Protein AF-A0A225V5W0-F1 (afdb_monomer)

pLDDT: mean 81.31, std 15.03, range [35.88, 94.88]

Foldseek 3Di:
DVVVCVVVVVPPVDLCQLVVCLLVLPLVSNVVCVVVPRDDPLVVSLVNCLVVVSVSSNLSSLVPHDADDLVVLVVCQLSDLPLVSNVSHDLLSLLVLLLVLQPDQDPSDVSSLVNNVCSQQPDPHDPVSLVVLLVSLVVDPDHPSSVVCVVPPCPPPSHVSSPDDDPPVPPDDDDPDPDDDDD

Organism: NCBI:txid4795

Sequence (183 aa):
LLQWFHRNELMVNEPDLLKLAVRYESVDAASWLWMHGYEINWLKFTEIAKENMAIPMLRWLLDHGPPPSLTFAFELAVSCDCVEVMRWLPEQHRAEIVIWALHQDEPLINDARKMIWWILTRTLFDESSRRNIRNETRQLKSSKILLWLKENLANSTACNWVFTATENDYGHGDQPTKKQRTE

Radius of gyration: 24.4 Å; Cα contacts (8 Å, |Δi|>4): 148; chains: 1; bounding box: 46×40×101 Å

Solvent-accessible surface area (backbone atoms only — not comparable to full-atom values): 11110 Å² total; per-residue (Å²): 107,71,71,56,37,57,76,67,70,48,78,78,85,46,81,58,54,52,54,46,20,53,76,70,53,33,50,68,55,36,52,51,43,46,77,71,71,50,88,74,64,55,68,66,50,42,51,53,16,56,76,68,64,31,59,74,38,36,48,52,47,48,75,73,40,74,82,75,52,63,70,55,51,50,49,46,65,72,72,37,91,52,57,70,61,62,72,67,49,57,69,67,52,54,41,50,49,47,50,54,49,47,72,37,80,62,81,69,52,83,54,47,58,55,37,46,52,46,49,50,61,69,50,90,69,54,72,66,51,47,49,49,48,24,52,51,60,68,69,53,88,80,30,64,48,51,52,50,42,56,76,73,34,54,86,34,91,69,40,28,70,52,73,55,81,67,86,75,80,80,72,81,76,79,81,79,82,79,82,86,85,88,134

Secondary structure (DSSP, 8-state):
-HHHHHHTT-----THHHHHHHHTT-HHHHHHHHHTT----HHHHHHHHHHTT-HHHHHHHHHHSSPPPHHHHHHHHHH---GGGGGGS-HHHHHHHHHHHHT-SS-SHHHHHHHHHHHHHH----HHHHHHHHHHHHH-S--HHHHHHHHHHTT-TTTGGGTPPPGGGS-------------

Structure (mmCIF, N/CA/C/O backbone):
data_AF-A0A225V5W0-F1
#
_entry.id   AF-A0A225V5W0-F1
#
loop_
_atom_site.group_PDB
_atom_site.id
_atom_site.type_symbol
_atom_site.label_atom_id
_atom_site.label_alt_id
_atom_site.label_comp_id
_atom_site.label_asym_id
_atom_site.label_entity_id
_atom_site.label_seq_id
_atom_site.pdbx_PDB_ins_code
_atom_site.Cartn_x
_atom_site.Cartn_y
_atom_site.Cartn_z
_atom_site.occupancy
_atom_site.B_iso_or_equiv
_atom_site.auth_seq_id
_atom_site.auth_comp_id
_atom_site.auth_asym_id
_atom_site.auth_atom_id
_atom_site.pdbx_PDB_model_num
ATOM 1 N N . LEU A 1 1 ? 11.920 -2.765 -29.762 1.00 79.94 1 LEU A N 1
ATOM 2 C CA . LEU A 1 1 ? 12.977 -1.801 -30.149 1.00 79.94 1 LEU A CA 1
ATOM 3 C C . LEU A 1 1 ? 14.138 -1.784 -29.149 1.00 79.94 1 LEU A C 1
ATOM 5 O O . LEU A 1 1 ? 15.252 -2.031 -29.580 1.00 79.94 1 LEU A O 1
ATOM 9 N N . LEU A 1 2 ? 13.899 -1.608 -27.839 1.00 80.94 2 LEU A N 1
ATOM 10 C CA . LEU A 1 2 ? 14.951 -1.682 -26.799 1.00 80.94 2 LEU A CA 1
ATOM 11 C C . LEU A 1 2 ? 15.823 -2.948 -26.896 1.00 80.94 2 LEU A C 1
ATOM 13 O O . LEU A 1 2 ? 17.041 -2.856 -26.985 1.00 80.94 2 LEU A O 1
ATOM 17 N N . GLN A 1 3 ? 15.189 -4.118 -27.019 1.00 83.81 3 GLN A N 1
ATOM 18 C CA . GLN A 1 3 ? 15.887 -5.393 -27.237 1.00 83.81 3 GLN A CA 1
ATOM 19 C C . GLN A 1 3 ? 16.785 -5.391 -28.482 1.00 83.81 3 GLN A C 1
ATOM 21 O O . GLN A 1 3 ? 17.833 -6.028 -28.490 1.00 83.81 3 GLN A O 1
ATOM 26 N N . TRP A 1 4 ? 16.367 -4.703 -29.548 1.00 85.25 4 TRP A N 1
ATOM 27 C CA . TRP A 1 4 ? 17.148 -4.613 -30.776 1.00 85.25 4 TRP A CA 1
ATOM 28 C C . TRP A 1 4 ? 18.367 -3.709 -30.574 1.00 85.25 4 TRP A C 1
ATOM 30 O O . TRP A 1 4 ? 19.462 -4.118 -30.935 1.00 85.25 4 TRP A O 1
ATOM 40 N N . PHE A 1 5 ? 18.213 -2.541 -29.934 1.00 82.81 5 PHE A N 1
ATOM 41 C CA . PHE A 1 5 ? 19.347 -1.662 -29.621 1.00 82.81 5 PHE A CA 1
ATOM 42 C C . PHE A 1 5 ? 20.401 -2.372 -28.769 1.00 82.81 5 PHE A C 1
ATOM 44 O O . PHE A 1 5 ? 21.577 -2.364 -29.119 1.00 82.81 5 PHE A O 1
ATOM 51 N N . HIS A 1 6 ? 19.963 -3.078 -27.727 1.00 79.31 6 HIS A N 1
ATOM 52 C CA . HIS A 1 6 ? 20.855 -3.834 -26.853 1.00 79.31 6 HIS A CA 1
ATOM 53 C C . HIS A 1 6 ? 21.616 -4.950 -27.579 1.00 79.31 6 HIS A C 1
ATOM 55 O O . HIS A 1 6 ? 22.824 -5.069 -27.414 1.00 79.31 6 HIS A O 1
ATOM 61 N N . ARG A 1 7 ? 20.944 -5.726 -28.445 1.00 83.62 7 ARG A N 1
ATOM 62 C CA . ARG A 1 7 ? 21.593 -6.776 -29.258 1.00 83.62 7 ARG A CA 1
ATOM 63 C C . ARG A 1 7 ? 22.636 -6.244 -30.240 1.00 83.62 7 ARG A C 1
ATOM 65 O O . ARG A 1 7 ? 23.488 -7.011 -30.663 1.00 83.62 7 ARG A O 1
ATOM 72 N N . ASN A 1 8 ? 22.537 -4.977 -30.633 1.00 86.25 8 ASN A N 1
ATOM 73 C CA . ASN A 1 8 ? 23.479 -4.338 -31.550 1.00 86.25 8 ASN A CA 1
ATOM 74 C C . ASN A 1 8 ? 24.543 -3.511 -30.808 1.00 86.25 8 ASN A C 1
ATOM 76 O O . ASN A 1 8 ? 25.203 -2.693 -31.438 1.00 86.25 8 ASN A O 1
ATOM 80 N N . GLU A 1 9 ? 24.671 -3.679 -29.484 1.00 77.12 9 GLU A N 1
ATOM 81 C CA . GLU A 1 9 ? 25.621 -2.943 -28.632 1.00 77.12 9 GLU A CA 1
ATOM 82 C C . GLU A 1 9 ? 25.501 -1.413 -28.766 1.00 77.12 9 GLU A C 1
ATOM 84 O O . GLU A 1 9 ? 26.416 -0.651 -28.449 1.00 77.12 9 GLU A O 1
ATOM 89 N N . LEU A 1 10 ? 24.329 -0.941 -29.205 1.00 73.62 10 LEU A N 1
ATOM 90 C CA . LEU A 1 10 ? 24.008 0.474 -29.246 1.00 73.62 10 LEU A CA 1
ATOM 91 C C . LEU A 1 10 ? 23.686 0.884 -27.815 1.00 73.62 10 LEU A C 1
ATOM 93 O O . LEU A 1 10 ? 22.568 0.698 -27.335 1.00 73.62 10 LEU A O 1
ATOM 97 N N . MET A 1 11 ? 24.713 1.381 -27.126 1.00 60.47 11 MET A N 1
ATOM 98 C CA . MET A 1 11 ? 24.629 1.887 -25.761 1.00 60.47 11 MET A CA 1
ATOM 99 C C . MET A 1 11 ? 23.579 2.992 -25.689 1.00 60.47 11 MET A C 1
ATOM 101 O O . MET A 1 11 ? 23.848 4.153 -26.000 1.00 60.47 11 MET A O 1
ATOM 105 N N . VAL A 1 12 ? 22.371 2.638 -25.254 1.00 63.56 12 VAL A N 1
ATOM 106 C CA . VAL A 1 12 ? 21.367 3.627 -24.875 1.00 63.56 12 VAL A CA 1
ATOM 107 C C . VAL A 1 12 ? 21.676 4.037 -23.438 1.00 63.56 12 VAL A C 1
ATOM 109 O O . VAL A 1 12 ? 21.037 3.582 -22.495 1.00 63.56 12 VAL A O 1
ATOM 112 N N . ASN A 1 13 ? 22.739 4.827 -23.273 1.00 60.84 13 ASN A N 1
ATOM 113 C CA . ASN A 1 13 ? 23.218 5.352 -21.988 1.00 60.84 13 ASN A CA 1
ATOM 114 C C . ASN A 1 13 ? 22.394 6.559 -21.543 1.00 60.84 13 ASN A C 1
ATOM 116 O O . ASN A 1 13 ? 22.921 7.614 -21.205 1.00 60.84 13 ASN A O 1
ATOM 120 N N . GLU A 1 14 ? 21.081 6.404 -21.586 1.00 65.88 14 GLU A N 1
ATOM 121 C CA . GLU A 1 14 ? 20.139 7.447 -21.233 1.00 65.88 14 GLU A CA 1
ATOM 122 C C . GLU A 1 14 ? 19.464 7.023 -19.926 1.00 65.88 14 GLU A C 1
ATOM 124 O O . GLU A 1 14 ? 18.540 6.204 -19.964 1.00 65.88 14 GLU A O 1
ATOM 129 N N . PRO A 1 15 ? 19.891 7.545 -18.756 1.00 62.06 15 PRO A N 1
ATOM 130 C CA . PRO A 1 15 ? 19.119 7.419 -17.516 1.00 62.06 15 PRO A CA 1
ATOM 131 C C . PRO A 1 15 ? 17.667 7.912 -17.685 1.00 62.06 15 PRO A C 1
ATOM 133 O O . PRO A 1 15 ? 16.776 7.515 -16.929 1.00 62.06 15 PRO A O 1
ATOM 136 N N . ASP A 1 16 ? 17.393 8.703 -18.728 1.00 73.81 16 ASP A N 1
ATOM 137 C CA . ASP A 1 16 ? 16.048 9.096 -19.122 1.00 73.81 16 ASP A CA 1
ATOM 138 C C . ASP A 1 16 ? 15.204 7.958 -19.720 1.00 73.81 16 ASP A C 1
ATOM 140 O O . ASP A 1 16 ? 13.981 8.052 -19.666 1.00 73.81 16 ASP A O 1
ATOM 144 N N . LEU A 1 17 ? 15.768 6.847 -20.214 1.00 82.31 17 LEU A N 1
ATOM 145 C CA . LEU A 1 17 ? 14.959 5.746 -20.765 1.00 82.31 17 LEU A CA 1
ATOM 146 C C . LEU A 1 17 ? 14.026 5.121 -19.733 1.00 82.31 17 LEU A C 1
ATOM 148 O O . LEU A 1 17 ? 12.850 4.892 -20.017 1.00 82.31 17 LEU A O 1
ATOM 152 N N . LEU A 1 18 ? 14.544 4.833 -18.540 1.00 80.56 18 LEU A N 1
ATOM 153 C CA . LEU A 1 18 ? 13.742 4.228 -17.483 1.00 80.56 18 LEU A CA 1
ATOM 154 C C . LEU A 1 18 ? 12.703 5.223 -16.961 1.00 80.56 18 LEU A C 1
ATOM 156 O O . LEU A 1 18 ? 11.548 4.869 -16.744 1.00 80.56 18 LEU A O 1
ATOM 160 N N . LYS A 1 19 ? 13.077 6.501 -16.865 1.00 83.56 19 LYS A N 1
ATOM 161 C CA . LYS A 1 19 ? 12.150 7.589 -16.548 1.00 83.56 19 LYS A CA 1
ATOM 162 C C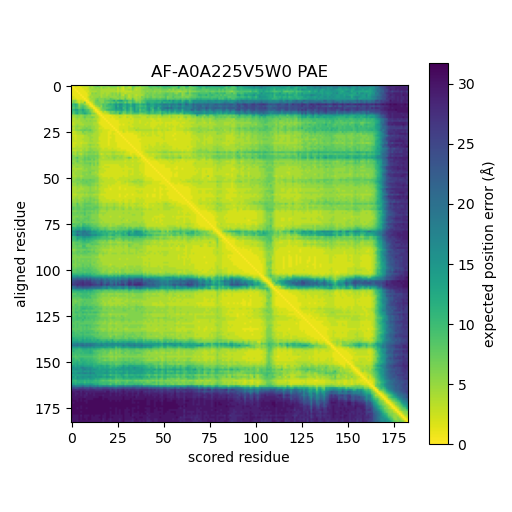 . LYS A 1 19 ? 11.037 7.724 -17.590 1.00 83.56 19 LYS A C 1
ATOM 164 O O . LYS A 1 19 ? 9.890 7.951 -17.214 1.00 83.56 19 LYS A O 1
ATOM 169 N N . LEU A 1 20 ? 11.349 7.576 -18.879 1.00 87.06 20 LEU A N 1
ATOM 170 C CA . LEU A 1 20 ? 10.362 7.555 -19.960 1.00 87.06 20 LEU A CA 1
ATOM 171 C C . LEU A 1 20 ? 9.466 6.320 -19.844 1.00 87.06 20 LEU A C 1
ATOM 173 O O . LEU A 1 20 ? 8.253 6.461 -19.931 1.00 87.06 20 LEU A O 1
ATOM 177 N N . ALA A 1 21 ? 10.028 5.138 -19.575 1.00 90.00 21 ALA A N 1
ATOM 178 C CA . ALA A 1 21 ? 9.246 3.921 -19.358 1.00 90.00 21 ALA A CA 1
ATOM 179 C C . ALA A 1 21 ? 8.248 4.082 -18.201 1.00 90.00 21 ALA A C 1
ATOM 181 O O . ALA A 1 21 ? 7.083 3.732 -18.355 1.00 90.00 21 ALA A O 1
ATOM 182 N N . VAL A 1 22 ? 8.67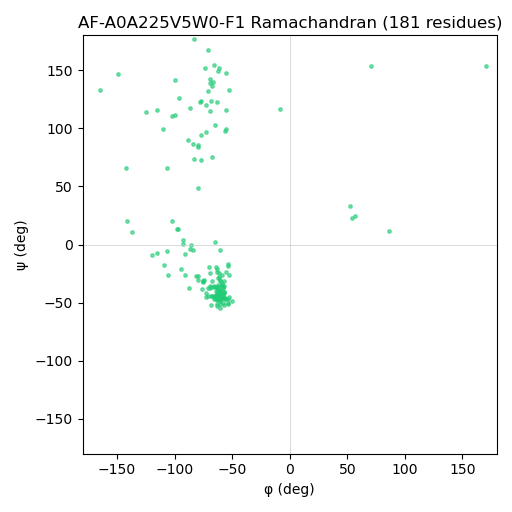1 4.682 -17.084 1.00 86.69 22 VAL A N 1
ATOM 183 C CA . VAL A 1 22 ? 7.804 4.994 -15.935 1.00 86.69 22 VAL A CA 1
ATOM 184 C C . VAL A 1 22 ? 6.752 6.040 -16.306 1.00 86.69 22 VAL A C 1
ATOM 186 O O . VAL A 1 22 ? 5.570 5.841 -16.041 1.00 86.69 22 VAL A O 1
ATOM 189 N N . ARG A 1 23 ? 7.153 7.134 -16.966 1.00 85.38 23 ARG A N 1
ATOM 190 C CA . ARG A 1 23 ? 6.246 8.219 -17.380 1.00 85.38 23 ARG A CA 1
ATOM 191 C C . ARG A 1 23 ? 5.176 7.754 -18.369 1.00 85.38 23 ARG A C 1
ATOM 193 O O . ARG A 1 23 ? 4.067 8.268 -18.320 1.00 85.38 23 ARG A O 1
ATOM 200 N N . TYR A 1 24 ? 5.514 6.818 -19.252 1.00 88.88 24 TYR A N 1
ATOM 201 C CA . TYR A 1 24 ? 4.598 6.213 -20.222 1.00 88.88 24 TYR A CA 1
ATOM 202 C C . TYR A 1 24 ? 4.024 4.869 -19.746 1.00 88.88 24 TYR A C 1
ATOM 204 O O . TYR A 1 24 ? 3.468 4.130 -20.553 1.00 88.88 24 TYR A O 1
ATOM 212 N N . GLU A 1 25 ? 4.178 4.542 -18.458 1.00 90.50 25 GLU A N 1
ATOM 213 C CA . GLU A 1 25 ? 3.578 3.375 -17.793 1.00 90.50 25 GLU A CA 1
ATOM 214 C C . GLU A 1 25 ? 3.921 2.014 -18.427 1.00 90.50 25 GLU A C 1
ATOM 216 O O . GLU A 1 25 ? 3.213 1.019 -18.267 1.00 90.50 25 GLU A O 1
ATOM 221 N N . SER A 1 26 ? 5.048 1.938 -19.134 1.00 93.44 26 SER A N 1
ATOM 222 C CA . SER A 1 26 ? 5.506 0.719 -19.790 1.00 93.44 26 SER A CA 1
ATOM 223 C C . SER A 1 26 ? 6.269 -0.165 -18.803 1.00 93.44 26 SER A C 1
ATOM 225 O O . SER A 1 26 ? 7.498 -0.111 -18.711 1.00 93.44 26 SER A O 1
ATOM 227 N N . VAL A 1 27 ? 5.526 -0.996 -18.064 1.00 92.62 27 VAL A N 1
ATOM 228 C CA . VAL A 1 27 ? 6.089 -1.982 -17.119 1.00 92.62 27 VAL A CA 1
ATOM 229 C C . VAL A 1 27 ? 7.061 -2.927 -17.824 1.00 92.62 27 VAL A C 1
ATOM 231 O O . VAL A 1 27 ? 8.138 -3.186 -17.299 1.00 92.62 27 VAL A O 1
ATOM 234 N N . ASP A 1 28 ? 6.743 -3.370 -19.043 1.00 93.19 28 ASP A N 1
ATOM 235 C CA . ASP A 1 28 ? 7.623 -4.250 -19.821 1.00 93.19 28 ASP A CA 1
ATOM 236 C C . ASP A 1 28 ? 8.971 -3.591 -20.126 1.00 93.19 28 ASP A C 1
ATOM 238 O O . ASP A 1 28 ? 10.018 -4.225 -19.998 1.00 93.19 28 ASP A O 1
ATOM 242 N N . ALA A 1 29 ? 8.970 -2.309 -20.508 1.00 91.38 29 ALA A N 1
ATOM 243 C CA . ALA A 1 29 ? 10.204 -1.579 -20.769 1.00 91.38 29 ALA A CA 1
ATOM 244 C C . ALA A 1 29 ? 11.000 -1.347 -19.479 1.00 91.38 29 ALA A C 1
ATOM 246 O O . ALA A 1 29 ? 12.210 -1.569 -19.474 1.00 91.38 29 ALA A O 1
ATOM 247 N N . ALA A 1 30 ? 10.334 -0.951 -18.389 1.00 91.38 30 ALA A N 1
ATOM 248 C CA . ALA A 1 30 ? 10.979 -0.734 -17.094 1.00 91.38 30 ALA A CA 1
ATOM 249 C C . ALA A 1 30 ? 11.596 -2.029 -16.538 1.00 91.38 30 ALA A C 1
ATOM 251 O O . ALA A 1 30 ? 12.767 -2.046 -16.157 1.00 91.38 30 ALA A O 1
ATOM 252 N N . SER A 1 31 ? 10.843 -3.130 -16.583 1.00 91.69 31 SER A N 1
ATOM 253 C CA . SER A 1 31 ? 11.298 -4.461 -16.178 1.00 91.69 31 SER A CA 1
ATOM 254 C C . SER A 1 31 ? 12.450 -4.957 -17.040 1.00 91.69 31 SER A C 1
ATOM 256 O O . SER A 1 31 ? 13.447 -5.449 -16.512 1.00 91.69 31 SER A O 1
ATOM 258 N N . TRP A 1 32 ? 12.361 -4.779 -18.358 1.00 91.06 32 TRP A N 1
ATOM 259 C CA . TRP A 1 32 ? 13.435 -5.176 -19.255 1.00 91.06 32 TRP A CA 1
ATOM 260 C C . TRP A 1 32 ? 14.722 -4.390 -18.969 1.00 91.06 32 TRP A C 1
ATOM 262 O O . TRP A 1 32 ? 15.778 -5.003 -18.840 1.00 91.06 32 TRP A O 1
ATOM 272 N N . LEU A 1 33 ? 14.645 -3.064 -18.800 1.00 88.44 33 LEU A N 1
ATOM 273 C CA . LEU A 1 33 ? 15.806 -2.230 -18.462 1.00 88.44 33 LEU A CA 1
ATOM 274 C C . LEU A 1 33 ? 16.432 -2.662 -17.128 1.00 88.44 33 LEU A C 1
ATOM 276 O O . LEU A 1 33 ? 17.639 -2.888 -17.064 1.00 88.44 33 LEU A O 1
ATOM 280 N N . TRP A 1 34 ? 15.615 -2.869 -16.094 1.00 87.38 34 TRP A N 1
ATOM 281 C CA . TRP A 1 34 ? 16.074 -3.367 -14.795 1.00 87.38 34 TRP A CA 1
ATOM 282 C C . TRP A 1 34 ? 16.874 -4.671 -14.907 1.00 87.38 34 TRP A C 1
ATOM 284 O O . TRP A 1 34 ? 17.993 -4.773 -14.406 1.00 87.38 34 TRP A O 1
ATOM 294 N N . MET A 1 35 ? 16.317 -5.659 -15.615 1.00 89.00 35 MET A N 1
ATOM 295 C CA . MET A 1 35 ? 16.931 -6.980 -15.781 1.00 89.00 35 MET A CA 1
ATOM 296 C C . MET A 1 35 ? 18.269 -6.937 -16.525 1.00 89.00 35 MET A C 1
ATOM 298 O O . MET A 1 35 ? 19.059 -7.870 -16.402 1.00 89.00 35 MET A O 1
ATOM 302 N N . HIS A 1 36 ? 18.530 -5.875 -17.288 1.00 86.56 36 HIS A N 1
ATOM 303 C CA . HIS A 1 36 ? 19.760 -5.705 -18.065 1.00 86.56 36 HIS A CA 1
ATOM 304 C C . HIS A 1 36 ? 20.751 -4.741 -17.394 1.00 86.56 36 HIS A C 1
ATOM 306 O O . HIS A 1 36 ? 21.655 -4.232 -18.051 1.00 86.56 36 HIS A O 1
ATOM 312 N N . GLY A 1 37 ? 20.609 -4.514 -16.083 1.00 85.25 37 GLY A N 1
ATOM 313 C CA . GLY A 1 37 ? 21.609 -3.822 -15.267 1.00 85.25 37 GLY A CA 1
ATOM 314 C C . GLY A 1 37 ? 21.495 -2.300 -15.255 1.00 85.25 37 GLY A C 1
ATOM 315 O O . GLY A 1 37 ? 22.409 -1.635 -14.771 1.00 85.25 37 GLY A O 1
ATOM 316 N N . TYR A 1 38 ? 20.394 -1.737 -15.758 1.00 84.88 38 TYR A N 1
ATOM 317 C CA . TYR A 1 38 ? 20.145 -0.304 -15.630 1.00 84.88 38 TYR A CA 1
ATOM 318 C C . TYR A 1 38 ? 19.806 0.050 -14.179 1.00 84.88 38 TYR A C 1
ATOM 320 O O . TYR A 1 38 ? 18.963 -0.592 -13.547 1.00 84.88 38 TYR A O 1
ATOM 328 N N . GLU A 1 39 ? 20.458 1.089 -13.655 1.00 83.06 39 GLU A N 1
ATOM 329 C CA . GLU A 1 39 ? 20.226 1.567 -12.295 1.00 83.06 39 GLU A CA 1
ATOM 330 C C . GLU A 1 39 ? 18.824 2.172 -12.152 1.00 83.06 39 GLU A C 1
ATOM 332 O O . GLU A 1 39 ? 18.359 2.944 -12.995 1.00 83.06 39 GLU A O 1
ATOM 337 N N . ILE A 1 40 ? 18.153 1.828 -11.052 1.00 84.25 40 ILE A N 1
ATOM 338 C CA . ILE A 1 40 ? 16.791 2.267 -10.760 1.00 84.25 40 ILE A CA 1
ATOM 339 C C . ILE A 1 40 ? 16.796 3.154 -9.527 1.00 84.25 40 ILE A C 1
ATOM 341 O O . ILE A 1 40 ? 17.045 2.692 -8.414 1.00 84.25 40 ILE A O 1
ATOM 345 N N . ASN A 1 41 ? 16.430 4.423 -9.706 1.00 87.94 41 ASN A N 1
ATOM 346 C CA . ASN A 1 41 ? 16.066 5.280 -8.586 1.00 87.94 41 ASN A CA 1
ATOM 347 C C . ASN A 1 41 ? 14.621 4.977 -8.165 1.00 87.94 41 ASN A C 1
ATOM 349 O O . ASN A 1 41 ? 13.673 5.638 -8.596 1.00 87.94 41 ASN A O 1
ATOM 353 N N . TRP A 1 42 ? 14.466 3.940 -7.339 1.00 88.81 42 TRP A N 1
ATOM 354 C CA . TRP A 1 42 ? 13.167 3.419 -6.909 1.00 88.81 42 TRP A CA 1
ATOM 355 C C . TRP A 1 42 ? 12.272 4.493 -6.305 1.00 88.81 42 TRP A C 1
ATOM 357 O O . TRP A 1 42 ? 11.120 4.616 -6.711 1.00 88.81 42 TRP A O 1
ATOM 367 N N . LEU A 1 43 ? 12.802 5.315 -5.394 1.00 86.75 43 LEU A N 1
ATOM 368 C CA . LEU A 1 43 ? 12.024 6.374 -4.756 1.00 86.75 43 LEU A CA 1
ATOM 369 C C . LEU A 1 43 ? 11.505 7.367 -5.799 1.00 86.75 43 LEU A C 1
ATOM 371 O O . LEU A 1 43 ? 10.301 7.604 -5.878 1.00 86.75 43 LEU A O 1
ATOM 375 N N . LYS A 1 44 ? 12.395 7.875 -6.663 1.00 88.88 44 LYS A N 1
ATOM 376 C CA . LYS A 1 44 ? 12.013 8.884 -7.653 1.00 88.88 44 LYS A CA 1
ATOM 377 C C . LYS A 1 44 ? 10.973 8.368 -8.642 1.00 88.88 44 LYS A C 1
ATOM 379 O O . LYS A 1 44 ? 10.068 9.102 -9.033 1.00 88.88 44 LYS A O 1
ATOM 384 N N . PHE A 1 45 ? 11.099 7.118 -9.072 1.00 90.00 45 PHE A N 1
ATOM 385 C CA . PHE A 1 45 ? 10.142 6.532 -10.004 1.00 90.00 45 PHE A CA 1
ATOM 386 C C . PHE A 1 45 ? 8.821 6.168 -9.338 1.00 90.00 45 PHE A C 1
ATOM 388 O O . PHE A 1 45 ? 7.781 6.305 -9.978 1.00 90.00 45 PHE A O 1
ATOM 395 N N . THR A 1 46 ? 8.833 5.794 -8.057 1.00 89.56 46 THR A N 1
ATOM 396 C CA . THR A 1 46 ? 7.593 5.538 -7.311 1.00 89.56 46 THR A CA 1
ATOM 397 C C . THR A 1 46 ? 6.822 6.838 -7.077 1.00 89.56 46 THR A C 1
ATOM 399 O O . THR A 1 46 ? 5.602 6.845 -7.205 1.00 89.56 46 THR A O 1
ATOM 402 N N . GLU A 1 47 ? 7.511 7.963 -6.849 1.00 88.75 47 GLU A N 1
ATOM 403 C CA . GLU A 1 47 ? 6.890 9.297 -6.835 1.00 88.75 47 GLU A CA 1
ATOM 404 C C . GLU A 1 47 ? 6.234 9.643 -8.177 1.00 88.75 47 GLU A C 1
ATOM 406 O O . GLU A 1 47 ? 5.067 10.022 -8.199 1.00 88.75 47 GLU A O 1
ATOM 411 N N . ILE A 1 48 ? 6.941 9.458 -9.298 1.00 89.31 48 ILE A N 1
ATOM 412 C CA . ILE A 1 48 ? 6.393 9.745 -10.637 1.00 89.31 48 ILE A CA 1
ATOM 413 C C . ILE A 1 48 ? 5.187 8.845 -10.938 1.00 89.31 48 ILE A C 1
ATOM 415 O O . ILE A 1 48 ? 4.173 9.311 -11.454 1.00 89.31 48 ILE A O 1
ATOM 419 N N . ALA A 1 49 ? 5.271 7.556 -10.605 1.00 90.12 49 ALA A N 1
ATOM 420 C CA . ALA A 1 49 ? 4.170 6.621 -10.808 1.00 90.12 49 ALA A CA 1
ATOM 421 C C . ALA A 1 49 ? 2.955 6.968 -9.926 1.00 90.12 49 ALA A C 1
ATOM 423 O O . ALA A 1 49 ? 1.821 6.849 -10.385 1.00 90.12 49 ALA A O 1
ATOM 424 N N . LYS A 1 50 ? 3.183 7.456 -8.696 1.00 88.06 50 LYS A N 1
ATOM 425 C CA . LYS A 1 50 ? 2.143 7.992 -7.802 1.00 88.06 50 LYS A CA 1
ATOM 426 C C . LYS A 1 50 ? 1.474 9.224 -8.405 1.00 88.06 50 LYS A C 1
ATOM 428 O O . LYS A 1 50 ? 0.251 9.254 -8.492 1.00 88.06 50 LYS A O 1
ATOM 433 N N . GLU A 1 51 ? 2.261 10.205 -8.845 1.00 88.12 51 GLU A N 1
ATOM 434 C CA . GLU A 1 51 ? 1.768 11.447 -9.463 1.00 88.12 51 GLU A CA 1
ATOM 435 C C . GLU A 1 51 ? 0.915 11.178 -10.710 1.00 88.12 51 GLU A C 1
ATOM 437 O O . GLU A 1 51 ? -0.103 11.836 -10.913 1.00 88.12 51 GLU A O 1
ATOM 442 N N . ASN A 1 52 ? 1.287 10.173 -11.506 1.00 87.31 52 ASN A N 1
ATOM 443 C CA . ASN A 1 52 ? 0.546 9.772 -12.701 1.00 87.31 52 ASN A CA 1
ATOM 444 C C . ASN A 1 52 ? -0.622 8.809 -12.418 1.00 87.31 52 ASN A C 1
AT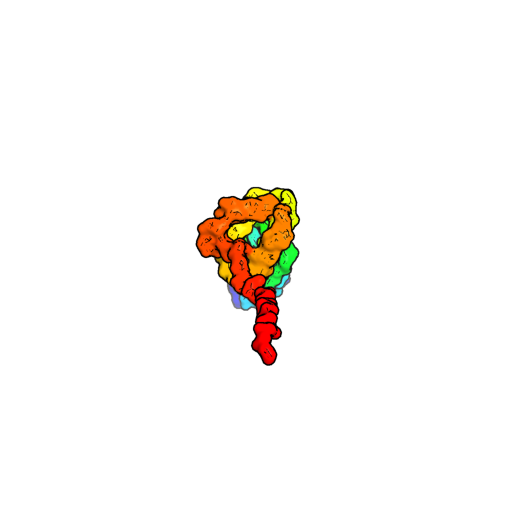OM 446 O O . ASN A 1 52 ? -1.345 8.457 -13.344 1.00 87.31 52 ASN A O 1
ATOM 450 N N . MET A 1 53 ? -0.802 8.346 -11.174 1.00 86.19 53 MET A N 1
ATOM 451 C CA . MET A 1 53 ? -1.718 7.249 -10.823 1.00 86.19 53 MET A CA 1
ATOM 452 C C . MET A 1 53 ? -1.492 5.974 -11.662 1.00 86.19 53 MET A C 1
ATOM 454 O O . MET A 1 53 ? -2.422 5.216 -11.938 1.00 86.19 53 MET A O 1
ATOM 458 N N . ALA A 1 54 ? -0.239 5.710 -12.035 1.00 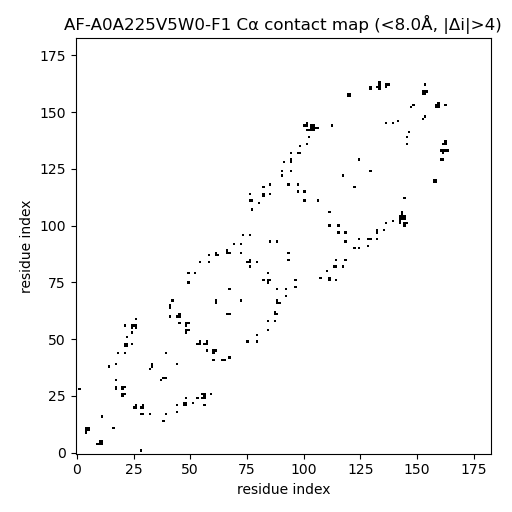89.06 54 ALA A N 1
ATOM 459 C CA . ALA A 1 54 ? 0.175 4.572 -12.848 1.00 89.06 54 ALA A CA 1
ATOM 460 C C . ALA A 1 54 ? 0.200 3.284 -12.007 1.00 89.06 54 ALA A C 1
ATOM 462 O O . ALA A 1 54 ? 1.261 2.772 -11.642 1.00 89.06 54 ALA A O 1
ATOM 463 N N . ILE A 1 55 ? -0.980 2.763 -11.658 1.00 88.44 55 ILE A N 1
ATOM 464 C CA . ILE A 1 55 ? -1.157 1.642 -10.720 1.00 88.44 55 ILE A CA 1
ATOM 465 C C . ILE A 1 55 ? -0.311 0.398 -11.078 1.00 88.44 55 ILE A C 1
ATOM 467 O O . ILE A 1 55 ? 0.348 -0.136 -10.180 1.00 88.44 55 ILE A O 1
ATOM 471 N N . PRO A 1 56 ? -0.237 -0.069 -12.345 1.00 91.12 56 PRO A N 1
ATOM 472 C CA . PRO A 1 56 ? 0.610 -1.212 -12.699 1.00 91.12 56 PRO A CA 1
ATOM 473 C C . PRO A 1 56 ? 2.105 -0.946 -12.479 1.00 91.12 56 PRO A C 1
ATOM 475 O O . PRO A 1 56 ? 2.835 -1.838 -12.047 1.00 91.12 56 PRO A O 1
ATOM 478 N N . MET A 1 57 ? 2.550 0.285 -12.743 1.00 91.75 57 MET A N 1
ATOM 479 C CA . MET A 1 57 ? 3.935 0.705 -12.538 1.00 91.75 57 MET A CA 1
ATOM 480 C C . MET A 1 57 ? 4.263 0.822 -11.049 1.00 91.75 57 MET A C 1
ATOM 482 O O . MET A 1 57 ? 5.288 0.307 -10.615 1.00 91.75 57 MET A O 1
ATOM 486 N N . LEU A 1 58 ? 3.372 1.424 -10.252 1.00 90.44 58 LEU A N 1
ATOM 487 C CA . LEU A 1 58 ? 3.492 1.470 -8.791 1.00 90.44 58 LEU A CA 1
ATOM 488 C C . LEU A 1 58 ? 3.620 0.071 -8.198 1.00 90.44 58 LEU A C 1
ATOM 490 O O . LEU A 1 58 ? 4.510 -0.168 -7.389 1.00 90.44 58 LEU A O 1
ATOM 494 N N . ARG A 1 59 ? 2.764 -0.862 -8.627 1.00 90.75 59 ARG A N 1
ATOM 495 C CA . ARG A 1 59 ? 2.846 -2.255 -8.193 1.00 90.75 59 ARG A CA 1
ATOM 496 C C . ARG A 1 59 ? 4.211 -2.855 -8.507 1.00 90.75 59 ARG A C 1
ATOM 498 O O . ARG A 1 59 ? 4.845 -3.405 -7.617 1.00 90.75 59 ARG A O 1
ATOM 505 N N . TRP A 1 60 ? 4.656 -2.744 -9.757 1.00 92.50 60 TRP A N 1
ATOM 506 C CA . TRP A 1 60 ? 5.942 -3.299 -10.171 1.00 92.50 60 TRP A CA 1
ATOM 507 C C . TRP A 1 60 ? 7.108 -2.698 -9.366 1.00 92.50 60 TRP A C 1
ATOM 509 O O . TRP A 1 60 ? 7.978 -3.431 -8.899 1.00 92.50 60 TRP A O 1
ATOM 519 N N . LEU A 1 61 ? 7.090 -1.383 -9.129 1.00 91.81 61 LEU A N 1
ATOM 520 C CA . LEU A 1 61 ? 8.103 -0.693 -8.329 1.00 91.81 61 LEU A CA 1
ATOM 521 C C . LEU A 1 61 ? 8.113 -1.145 -6.863 1.00 91.81 61 LEU A C 1
ATOM 523 O O . LEU A 1 61 ? 9.187 -1.317 -6.297 1.00 91.81 61 LEU A O 1
ATOM 527 N N . LEU A 1 62 ? 6.944 -1.361 -6.256 1.00 89.88 62 LEU A N 1
ATOM 528 C CA . LEU A 1 62 ? 6.830 -1.821 -4.867 1.00 89.88 62 LEU A CA 1
ATOM 529 C C . LEU A 1 62 ? 7.167 -3.312 -4.700 1.00 89.88 62 LEU A C 1
ATOM 531 O O . LEU A 1 62 ? 7.713 -3.687 -3.667 1.00 89.88 62 LEU A O 1
ATOM 535 N N . ASP A 1 63 ? 6.873 -4.148 -5.702 1.00 90.19 63 ASP A N 1
ATOM 536 C CA . ASP A 1 63 ? 7.143 -5.594 -5.670 1.00 90.19 63 ASP A CA 1
ATOM 537 C C . ASP A 1 63 ? 8.643 -5.913 -5.876 1.00 90.19 63 ASP A C 1
ATOM 539 O O . ASP A 1 63 ? 9.143 -6.907 -5.345 1.00 90.19 63 ASP A O 1
ATOM 543 N N . HIS A 1 64 ? 9.369 -5.094 -6.650 1.00 89.88 64 HIS A N 1
ATOM 544 C CA . HIS A 1 64 ? 10.781 -5.332 -6.999 1.00 89.88 64 HIS A CA 1
ATOM 545 C C . HIS A 1 64 ? 11.774 -4.378 -6.328 1.00 89.88 64 HIS A C 1
ATOM 547 O O . HIS A 1 64 ? 12.976 -4.658 -6.301 1.00 89.88 64 HIS A O 1
ATOM 553 N N . GLY A 1 65 ? 11.288 -3.250 -5.818 1.00 89.44 65 GLY A N 1
ATOM 554 C CA . GLY A 1 65 ? 12.099 -2.247 -5.156 1.00 89.44 65 GLY A CA 1
ATOM 555 C C . GLY A 1 65 ? 12.376 -2.554 -3.686 1.00 89.44 65 GLY A C 1
ATOM 556 O O . GLY A 1 65 ? 11.884 -3.534 -3.121 1.00 89.44 65 GLY A O 1
ATOM 557 N N . PRO A 1 66 ? 13.177 -1.702 -3.028 1.00 89.25 66 PRO A N 1
ATOM 558 C CA . PRO A 1 66 ? 13.282 -1.724 -1.580 1.00 89.25 66 PRO A CA 1
ATOM 559 C C . PRO A 1 66 ? 11.913 -1.419 -0.947 1.00 89.25 66 PRO A C 1
ATOM 561 O O . PRO A 1 66 ? 11.121 -0.675 -1.535 1.00 89.25 66 PRO A O 1
ATOM 564 N N . PRO A 1 67 ? 11.641 -1.929 0.270 1.00 86.94 67 PRO A N 1
ATOM 565 C CA . PRO A 1 67 ? 10.414 -1.606 0.983 1.00 86.94 67 PRO A CA 1
ATOM 566 C C . PRO A 1 67 ? 10.216 -0.084 1.079 1.00 86.94 67 PRO A C 1
ATOM 568 O O . PRO A 1 67 ? 11.165 0.628 1.428 1.00 86.94 67 PRO A O 1
ATOM 571 N N . PRO A 1 68 ? 9.009 0.433 0.784 1.00 88.44 68 PRO A N 1
ATOM 572 C CA . PRO A 1 68 ? 8.740 1.864 0.877 1.00 88.44 68 PRO A CA 1
ATOM 573 C C . PRO A 1 68 ? 8.904 2.334 2.321 1.00 88.44 68 PRO A C 1
ATOM 575 O O . PRO A 1 68 ? 8.621 1.581 3.247 1.00 88.44 68 PRO A O 1
ATOM 578 N N . SER A 1 69 ? 9.305 3.586 2.537 1.00 90.81 69 SER A N 1
ATOM 579 C CA . SER A 1 69 ? 9.294 4.160 3.886 1.00 90.81 69 SER A CA 1
ATOM 580 C C . SER A 1 69 ? 7.860 4.288 4.416 1.00 90.81 69 SER A C 1
ATOM 582 O O . SER A 1 69 ? 6.913 4.440 3.640 1.00 90.81 69 SER A O 1
ATOM 584 N N . LEU A 1 70 ? 7.692 4.288 5.742 1.00 89.69 70 LEU A N 1
ATOM 585 C CA . LEU A 1 70 ? 6.390 4.533 6.368 1.00 89.69 70 LEU A CA 1
ATOM 586 C C . LEU A 1 70 ? 5.790 5.883 5.934 1.00 89.69 70 LEU A C 1
ATOM 588 O O . LEU A 1 70 ? 4.604 5.967 5.631 1.00 89.69 70 LEU A O 1
ATOM 592 N N . THR A 1 71 ? 6.612 6.933 5.840 1.00 89.81 71 THR A N 1
ATOM 593 C CA . THR A 1 71 ? 6.173 8.251 5.354 1.00 89.81 71 THR A CA 1
ATOM 594 C C . THR A 1 71 ? 5.573 8.157 3.954 1.00 89.81 71 THR A C 1
ATOM 596 O O . THR A 1 71 ? 4.490 8.680 3.710 1.00 89.81 71 THR A O 1
ATOM 599 N N . PHE A 1 72 ? 6.227 7.429 3.047 1.00 87.25 72 PHE A N 1
ATOM 600 C CA . PHE A 1 72 ? 5.712 7.230 1.697 1.00 87.25 72 PHE A CA 1
ATOM 601 C C . PHE A 1 72 ? 4.437 6.373 1.682 1.00 87.25 72 PHE A C 1
ATOM 603 O O . PHE A 1 72 ? 3.511 6.644 0.920 1.00 87.25 72 PHE A O 1
ATOM 610 N N . ALA A 1 73 ? 4.347 5.368 2.557 1.00 87.94 73 ALA A N 1
ATOM 611 C CA . ALA A 1 73 ? 3.138 4.569 2.734 1.00 87.94 73 ALA A CA 1
ATOM 612 C C . ALA A 1 73 ? 1.936 5.430 3.175 1.00 87.94 73 ALA A C 1
ATOM 614 O O . ALA A 1 73 ? 0.837 5.255 2.646 1.00 87.94 73 ALA A O 1
ATOM 615 N N . PHE A 1 74 ? 2.148 6.401 4.072 1.00 86.19 74 PHE A N 1
ATOM 616 C CA . PHE A 1 74 ? 1.125 7.384 4.446 1.00 86.19 74 PHE A CA 1
ATOM 617 C C . PHE A 1 74 ? 0.723 8.285 3.284 1.00 86.19 74 PHE A C 1
ATOM 619 O O . PHE A 1 74 ? -0.465 8.517 3.067 1.00 86.19 74 PHE A O 1
ATOM 626 N N . GLU A 1 75 ? 1.689 8.773 2.507 1.00 85.12 75 GLU A N 1
ATOM 627 C CA . GLU A 1 75 ? 1.379 9.567 1.321 1.00 85.12 75 GLU A CA 1
ATOM 628 C C . GLU A 1 75 ? 0.531 8.779 0.326 1.00 85.12 75 GLU A C 1
ATOM 630 O O . GLU A 1 75 ? -0.447 9.318 -0.183 1.00 85.12 75 GLU A O 1
ATOM 635 N N . LEU A 1 76 ? 0.854 7.508 0.069 1.00 82.56 76 LEU A N 1
ATOM 636 C CA . LEU A 1 76 ? 0.043 6.640 -0.789 1.00 82.56 76 LEU A CA 1
ATOM 637 C C . LEU A 1 76 ? -1.368 6.445 -0.226 1.00 82.56 76 LEU A C 1
ATOM 639 O O . LEU A 1 76 ? -2.334 6.550 -0.972 1.00 82.56 76 LEU A O 1
ATOM 643 N N . ALA A 1 77 ? -1.492 6.213 1.081 1.00 80.56 77 ALA A N 1
ATOM 644 C CA . ALA A 1 77 ? -2.778 6.055 1.758 1.00 80.56 77 ALA A CA 1
ATOM 645 C C . ALA A 1 77 ? -3.685 7.291 1.637 1.00 80.56 77 ALA A C 1
ATOM 647 O O . ALA A 1 77 ? -4.901 7.152 1.536 1.00 80.56 77 ALA A O 1
ATOM 648 N N . VAL A 1 78 ? -3.101 8.492 1.649 1.00 77.81 78 VAL A N 1
ATOM 649 C CA . VAL A 1 78 ? -3.848 9.758 1.568 1.00 77.81 78 VAL A CA 1
ATOM 650 C C . VAL A 1 78 ? -4.091 10.199 0.123 1.00 77.81 78 VAL A C 1
ATOM 652 O O . VAL A 1 78 ? -5.138 10.766 -0.176 1.00 77.81 78 VAL A O 1
ATOM 655 N N . SER A 1 79 ? -3.123 9.981 -0.770 1.00 76.44 79 SER A N 1
ATOM 656 C CA . SER A 1 79 ? -3.161 10.501 -2.146 1.00 76.44 79 SER A CA 1
ATOM 657 C C . SER A 1 79 ? -3.798 9.549 -3.152 1.00 76.44 79 SER A C 1
ATOM 659 O O . SER A 1 79 ? -4.328 10.005 -4.164 1.00 76.44 79 SER A O 1
ATOM 661 N N . CYS A 1 80 ? -3.771 8.239 -2.898 1.00 66.88 80 CYS A N 1
ATOM 662 C CA . CYS A 1 80 ? -4.415 7.262 -3.760 1.00 66.88 80 CYS A CA 1
ATOM 663 C C . CYS A 1 80 ? -5.773 6.864 -3.168 1.00 66.88 80 CYS A C 1
ATOM 665 O O . CYS A 1 80 ? -5.832 6.091 -2.218 1.00 66.88 80 CYS A O 1
ATOM 667 N N . ASP A 1 81 ? -6.871 7.244 -3.828 1.00 68.19 81 ASP A N 1
ATOM 668 C CA . ASP A 1 81 ? -8.208 6.645 -3.595 1.00 68.19 81 ASP A CA 1
ATOM 669 C C . ASP A 1 81 ? -8.247 5.142 -3.995 1.00 68.19 81 ASP A C 1
ATOM 671 O O . ASP A 1 81 ? -9.249 4.434 -3.907 1.00 68.19 81 ASP A O 1
ATOM 675 N N . CYS A 1 82 ? -7.111 4.600 -4.440 1.00 71.12 82 CYS A N 1
ATOM 676 C CA . CYS A 1 82 ? -6.939 3.199 -4.767 1.00 71.12 82 CYS A CA 1
ATOM 677 C C . CYS A 1 82 ? -6.519 2.403 -3.524 1.00 71.12 82 CYS A C 1
ATOM 679 O O . CYS A 1 82 ? -5.339 2.172 -3.260 1.00 71.12 82 CYS A O 1
ATOM 681 N N . VAL A 1 83 ? -7.519 1.910 -2.793 1.00 80.44 83 VAL A N 1
ATOM 682 C CA . VAL A 1 83 ? -7.345 0.997 -1.652 1.00 80.44 83 VAL A CA 1
ATOM 683 C C . VAL A 1 83 ? -6.499 -0.241 -2.010 1.00 80.44 83 VAL A C 1
ATOM 685 O O . VAL A 1 83 ? -5.825 -0.804 -1.147 1.00 80.44 83 VAL A O 1
ATOM 688 N N . GLU A 1 84 ? -6.475 -0.651 -3.282 1.00 78.62 84 GLU A N 1
ATOM 689 C CA . GLU A 1 84 ? -5.671 -1.786 -3.751 1.00 78.62 84 GLU A CA 1
ATOM 690 C C . GLU A 1 84 ? -4.164 -1.583 -3.552 1.00 78.62 84 GLU A C 1
ATOM 692 O O . GLU A 1 84 ? -3.459 -2.565 -3.317 1.00 78.62 84 GLU A O 1
ATOM 697 N N . VAL A 1 85 ? -3.677 -0.334 -3.551 1.00 82.56 85 VAL A N 1
ATOM 698 C CA . VAL A 1 85 ? -2.256 -0.017 -3.321 1.00 82.56 85 VAL A CA 1
ATOM 699 C C . VAL A 1 85 ? -1.796 -0.493 -1.941 1.00 82.56 85 VAL A C 1
ATOM 701 O O . VAL A 1 85 ? -0.656 -0.930 -1.775 1.00 82.56 85 VAL A O 1
ATOM 704 N N . MET A 1 86 ? -2.697 -0.511 -0.952 1.00 87.06 86 MET A N 1
ATOM 705 C CA . MET A 1 86 ? -2.389 -0.982 0.403 1.00 87.06 86 MET A CA 1
ATOM 706 C C . MET A 1 86 ? -1.954 -2.451 0.427 1.00 87.06 86 MET A C 1
ATOM 708 O O . MET A 1 86 ? -1.219 -2.872 1.324 1.00 87.06 86 MET A O 1
ATOM 712 N N . ARG A 1 87 ? -2.364 -3.243 -0.572 1.00 88.00 87 ARG A N 1
ATOM 713 C CA . ARG A 1 87 ? -1.956 -4.645 -0.707 1.00 88.00 87 ARG A CA 1
ATOM 714 C C . ARG A 1 87 ? -0.449 -4.809 -0.856 1.00 88.00 87 ARG A C 1
ATOM 716 O O . ARG A 1 87 ? 0.076 -5.823 -0.405 1.00 88.00 87 ARG A O 1
ATOM 723 N N . TRP A 1 88 ? 0.220 -3.842 -1.472 1.00 87.94 88 TRP A N 1
ATOM 724 C CA . TRP A 1 88 ? 1.649 -3.920 -1.782 1.00 87.94 88 TRP A CA 1
ATOM 725 C C . TRP A 1 88 ? 2.528 -3.355 -0.670 1.00 87.94 88 TRP A C 1
ATOM 727 O O . TRP A 1 88 ? 3.742 -3.521 -0.696 1.00 87.94 88 TRP A O 1
ATOM 737 N N . LEU A 1 89 ? 1.932 -2.717 0.339 1.00 89.81 89 LEU A N 1
ATOM 738 C CA . LEU A 1 89 ? 2.682 -2.240 1.492 1.00 89.81 89 LEU A CA 1
ATOM 739 C C . LEU A 1 89 ? 3.099 -3.405 2.407 1.00 89.81 89 LEU A C 1
ATOM 741 O O . LEU A 1 89 ? 2.393 -4.413 2.495 1.00 89.81 89 LEU A O 1
ATOM 745 N N . PRO A 1 90 ? 4.213 -3.282 3.142 1.00 91.62 90 PRO A N 1
ATOM 746 C CA . PRO A 1 90 ? 4.534 -4.197 4.231 1.00 91.62 90 PRO A CA 1
ATOM 747 C C . PRO A 1 90 ? 3.403 -4.275 5.267 1.00 91.62 90 PRO A C 1
ATOM 749 O O . PRO A 1 90 ? 2.700 -3.294 5.517 1.00 91.62 90 PRO A O 1
ATOM 752 N N . GLU A 1 91 ? 3.231 -5.444 5.889 1.00 94.31 91 GLU A N 1
ATOM 753 C CA . GLU A 1 91 ? 2.192 -5.661 6.908 1.00 94.31 91 GLU A CA 1
ATOM 754 C C . GLU A 1 91 ? 2.310 -4.678 8.075 1.00 94.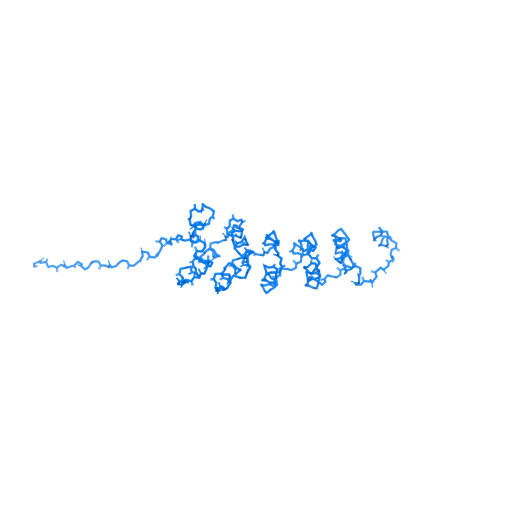31 91 GLU A C 1
ATOM 756 O O . GLU A 1 91 ? 1.306 -4.071 8.453 1.00 94.31 91 GLU A O 1
ATOM 761 N N . GLN A 1 92 ? 3.536 -4.426 8.533 1.00 93.62 92 GLN A N 1
ATOM 762 C CA . GLN A 1 92 ? 3.810 -3.486 9.609 1.00 93.62 92 GLN A CA 1
ATOM 763 C C . GLN A 1 92 ? 3.345 -2.065 9.256 1.00 93.62 92 GLN A C 1
ATOM 765 O O . GLN A 1 92 ? 2.676 -1.420 10.060 1.00 93.62 92 GLN A O 1
ATOM 770 N N . HIS A 1 93 ? 3.607 -1.593 8.031 1.00 93.56 93 HIS A N 1
ATOM 771 C CA . HIS A 1 93 ? 3.144 -0.269 7.600 1.00 93.56 93 HIS A CA 1
ATOM 772 C C . HIS A 1 93 ? 1.619 -0.204 7.531 1.00 93.56 93 HIS A C 1
ATOM 774 O O . HIS A 1 93 ? 1.034 0.805 7.911 1.00 93.56 93 HIS A O 1
ATOM 780 N N . ARG A 1 94 ? 0.941 -1.281 7.111 1.00 93.62 94 ARG A N 1
ATOM 781 C CA . ARG A 1 94 ? -0.529 -1.330 7.176 1.00 93.62 94 ARG A CA 1
ATOM 782 C C . ARG A 1 94 ? -1.042 -1.230 8.613 1.00 93.62 94 ARG A C 1
ATOM 784 O O . ARG A 1 94 ? -2.048 -0.559 8.839 1.00 93.62 94 ARG A O 1
ATOM 791 N N . ALA A 1 95 ? -0.379 -1.8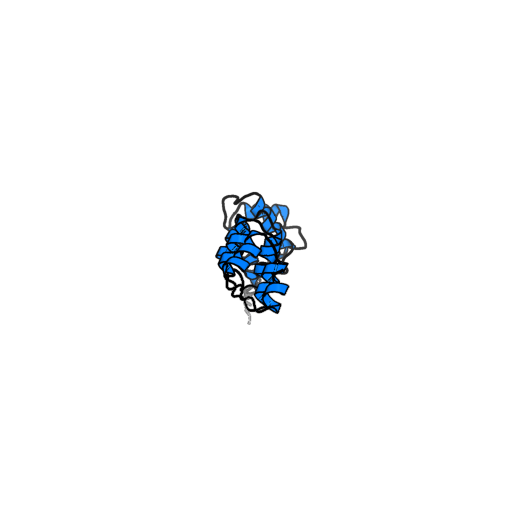76 9.573 1.00 94.62 95 ALA A N 1
ATOM 792 C CA . ALA A 1 95 ? -0.745 -1.783 10.986 1.00 94.62 95 ALA A CA 1
ATOM 793 C C . ALA A 1 95 ? -0.545 -0.358 11.525 1.00 94.62 95 ALA A C 1
ATOM 795 O O . ALA A 1 95 ? -1.443 0.196 12.159 1.00 94.62 95 ALA A O 1
ATOM 796 N N . GLU A 1 96 ? 0.591 0.262 11.207 1.00 93.56 96 GLU A N 1
ATOM 797 C CA . GLU A 1 96 ? 0.903 1.647 11.571 1.00 93.56 96 GLU A CA 1
ATOM 798 C C . GLU A 1 96 ? -0.076 2.642 10.932 1.00 93.56 96 GLU A C 1
ATOM 800 O O . GLU A 1 96 ? -0.502 3.584 11.596 1.00 93.56 96 GLU A O 1
ATOM 805 N N . ILE A 1 97 ? -0.531 2.389 9.699 1.00 91.62 97 ILE A N 1
ATOM 806 C CA . ILE A 1 97 ? -1.585 3.175 9.043 1.00 91.62 97 ILE A CA 1
ATOM 807 C C . ILE A 1 97 ? -2.908 3.097 9.806 1.00 91.62 97 ILE A C 1
ATOM 809 O O . ILE A 1 97 ? -3.553 4.124 10.016 1.00 91.62 97 ILE A O 1
ATOM 813 N N . VAL A 1 98 ? -3.315 1.907 10.259 1.00 91.88 98 VAL A N 1
ATOM 814 C CA . VAL A 1 98 ? -4.528 1.755 11.081 1.00 91.88 98 VAL A CA 1
ATOM 815 C C . VAL A 1 98 ? -4.392 2.529 12.391 1.00 91.88 98 VAL A C 1
ATOM 817 O O . VAL A 1 98 ? -5.305 3.268 12.755 1.00 91.88 98 VAL A O 1
ATOM 820 N N . ILE A 1 99 ? -3.259 2.394 13.084 1.00 92.31 99 ILE A N 1
ATOM 821 C CA . ILE A 1 99 ? -3.001 3.081 14.357 1.00 92.31 99 ILE A CA 1
ATOM 822 C C . ILE A 1 99 ? -2.999 4.597 14.173 1.00 92.31 99 ILE A C 1
ATOM 824 O O . ILE A 1 99 ? -3.661 5.313 14.922 1.00 92.31 99 ILE A O 1
ATOM 828 N N . TRP A 1 100 ? -2.301 5.096 13.159 1.00 89.94 100 TRP A N 1
ATOM 829 C CA . TRP A 1 100 ? -2.304 6.513 12.819 1.00 89.94 100 TRP A CA 1
ATOM 830 C C . TRP A 1 100 ? -3.718 7.016 12.545 1.00 89.94 100 TRP A C 1
ATOM 832 O O . TRP A 1 100 ? -4.103 8.050 13.089 1.00 89.94 100 TRP A O 1
ATOM 842 N N . ALA A 1 101 ? -4.506 6.270 11.764 1.00 87.94 101 ALA A N 1
ATOM 843 C CA . ALA A 1 101 ? -5.865 6.654 11.415 1.00 87.94 101 ALA A CA 1
ATOM 844 C C . ALA A 1 101 ? -6.780 6.700 12.647 1.00 87.94 101 ALA A C 1
ATOM 846 O O . ALA A 1 101 ? -7.604 7.599 12.767 1.00 87.94 101 ALA A O 1
ATOM 847 N N . LEU A 1 102 ? -6.606 5.787 13.608 1.00 88.69 102 LEU A N 1
ATOM 848 C CA . LEU A 1 102 ? -7.346 5.818 14.872 1.00 88.69 102 LEU A CA 1
ATOM 849 C C . LEU A 1 102 ? -7.162 7.138 15.644 1.00 88.69 102 LEU A C 1
ATOM 851 O O . LEU A 1 102 ? -8.101 7.580 16.308 1.00 88.69 102 LEU A O 1
ATOM 855 N N . HIS A 1 103 ? -5.996 7.775 15.516 1.00 87.81 103 HIS A N 1
ATOM 856 C CA . HIS A 1 103 ? -5.656 9.048 16.157 1.00 87.81 103 HIS A CA 1
ATOM 857 C C . HIS A 1 103 ? -6.095 10.292 15.365 1.00 87.81 103 HIS A C 1
ATOM 859 O O . HIS A 1 103 ? -5.857 11.410 15.815 1.00 87.81 103 HIS A O 1
ATOM 865 N N . GLN A 1 104 ? -6.716 10.133 14.192 1.00 81.19 104 GLN A N 1
ATOM 866 C CA . GLN A 1 104 ? -7.181 11.269 13.395 1.00 81.19 104 GLN A CA 1
ATOM 867 C C . GLN A 1 104 ? -8.585 11.699 13.842 1.00 81.19 104 GLN A C 1
ATOM 869 O O . GLN A 1 104 ? -9.552 10.940 13.731 1.00 81.19 104 GLN A O 1
ATOM 874 N N . ASP A 1 105 ? -8.698 12.933 14.337 1.00 71.06 105 ASP A N 1
ATOM 875 C CA . ASP A 1 105 ? -9.962 13.518 14.811 1.00 71.06 105 ASP A CA 1
ATOM 876 C C . ASP A 1 105 ? -10.833 14.077 13.677 1.00 71.06 105 ASP A C 1
ATOM 878 O O . ASP A 1 105 ? -12.068 14.111 13.775 1.00 71.06 105 ASP A O 1
ATOM 882 N N . GLU A 1 106 ? -10.212 14.490 12.574 1.00 67.06 106 GLU A N 1
ATOM 883 C CA . GLU A 1 106 ? -10.913 14.891 11.360 1.00 67.06 106 GLU A CA 1
ATOM 884 C C . GLU A 1 106 ? -10.910 13.758 10.334 1.00 67.06 106 GLU A C 1
ATOM 886 O O . GLU A 1 106 ? -9.915 13.040 10.209 1.00 67.06 106 GLU A O 1
ATOM 891 N N . PRO A 1 107 ? -12.016 13.559 9.592 1.00 55.59 107 PRO A N 1
ATOM 892 C CA . PRO A 1 107 ? -12.030 12.593 8.518 1.00 55.59 107 PRO A CA 1
ATOM 893 C C . PRO A 1 107 ? -11.050 13.084 7.458 1.00 55.59 107 PRO A C 1
ATOM 895 O O . PRO A 1 107 ? -11.359 13.975 6.666 1.00 55.59 107 PRO A O 1
ATOM 898 N N . LEU A 1 108 ? -9.872 12.467 7.420 1.00 55.19 108 LEU A N 1
ATOM 899 C CA . LEU A 1 108 ? -9.039 12.441 6.231 1.00 55.19 108 LEU A CA 1
ATOM 900 C C . LEU A 1 108 ? -9.787 11.582 5.203 1.00 55.19 108 LEU A C 1
ATOM 902 O O . LEU A 1 108 ? -9.484 10.420 4.976 1.00 55.19 108 LEU A O 1
ATOM 906 N N . ILE A 1 109 ? -10.829 12.192 4.630 1.00 56.09 109 ILE A N 1
ATOM 907 C CA . ILE A 1 109 ? -11.621 11.717 3.502 1.00 56.09 109 ILE A CA 1
ATOM 908 C C . ILE A 1 109 ? -12.522 10.510 3.862 1.00 56.09 109 ILE A C 1
ATOM 910 O O . ILE A 1 109 ? -12.252 9.718 4.766 1.00 56.09 109 ILE A O 1
ATOM 914 N N . ASN A 1 110 ? -13.638 10.335 3.142 1.00 60.06 110 ASN A N 1
ATOM 915 C CA . ASN A 1 110 ? -14.428 9.091 3.177 1.00 60.06 110 ASN A CA 1
ATOM 916 C C . ASN A 1 110 ? -13.566 7.840 2.883 1.00 60.06 110 ASN A C 1
ATOM 918 O O . ASN A 1 110 ? -13.958 6.717 3.208 1.00 60.06 110 ASN A O 1
ATOM 922 N N . ASP A 1 111 ? -12.379 8.047 2.319 1.00 72.19 111 ASP A N 1
ATOM 923 C CA . ASP A 1 111 ? -11.464 7.019 1.852 1.00 72.19 111 ASP A CA 1
ATOM 924 C C . ASP A 1 111 ? -10.649 6.395 2.989 1.00 72.19 111 ASP A C 1
ATOM 926 O O . ASP A 1 111 ? -10.391 5.194 2.931 1.00 72.19 111 ASP A O 1
ATOM 930 N N . ALA A 1 112 ? -10.392 7.100 4.103 1.00 78.88 112 ALA A N 1
ATOM 931 C CA . ALA A 1 112 ? -9.756 6.483 5.274 1.00 78.88 112 ALA A CA 1
ATOM 932 C C . ALA A 1 112 ? -10.600 5.334 5.848 1.00 78.88 112 ALA A C 1
ATOM 934 O O . ALA A 1 112 ? -10.065 4.285 6.196 1.00 78.88 112 ALA A O 1
ATOM 935 N N . ARG A 1 113 ? -11.933 5.470 5.894 1.00 84.75 113 ARG A N 1
ATOM 936 C CA . ARG A 1 113 ? -12.818 4.381 6.353 1.00 84.75 113 ARG A CA 1
ATOM 937 C C . ARG A 1 113 ? -12.771 3.183 5.410 1.00 84.75 113 ARG A C 1
ATOM 939 O O . ARG A 1 113 ? -12.652 2.056 5.883 1.00 84.75 113 ARG A O 1
ATOM 946 N N . LYS A 1 114 ? -12.830 3.413 4.090 1.00 85.25 114 LYS A N 1
ATOM 947 C CA . LYS A 1 114 ? -12.717 2.346 3.075 1.00 85.25 114 LYS A CA 1
ATOM 948 C C . LYS A 1 114 ? -11.367 1.634 3.169 1.00 85.25 114 LYS A C 1
ATOM 950 O O . LYS A 1 114 ? -11.310 0.407 3.128 1.00 85.25 114 LYS A O 1
ATOM 955 N N . MET A 1 115 ? -10.298 2.406 3.333 1.00 87.19 115 MET A N 1
ATOM 956 C CA . MET A 1 115 ? -8.939 1.910 3.481 1.00 87.19 115 MET A CA 1
ATOM 957 C C . MET A 1 115 ? -8.794 1.064 4.748 1.00 87.19 115 MET A C 1
ATOM 959 O O . MET A 1 115 ? -8.368 -0.082 4.659 1.00 87.19 115 MET A O 1
ATOM 963 N N . ILE A 1 116 ? -9.191 1.581 5.915 1.00 89.81 116 ILE A N 1
ATOM 964 C CA . ILE A 1 116 ? -9.114 0.850 7.190 1.00 89.81 116 ILE A CA 1
ATOM 965 C C . ILE A 1 116 ? -9.970 -0.413 7.132 1.00 89.81 116 ILE A C 1
ATOM 967 O O . ILE A 1 116 ? -9.518 -1.474 7.557 1.00 89.81 116 ILE A O 1
ATOM 971 N N . TRP A 1 117 ? -11.181 -0.322 6.573 1.00 89.81 117 TRP A N 1
ATOM 972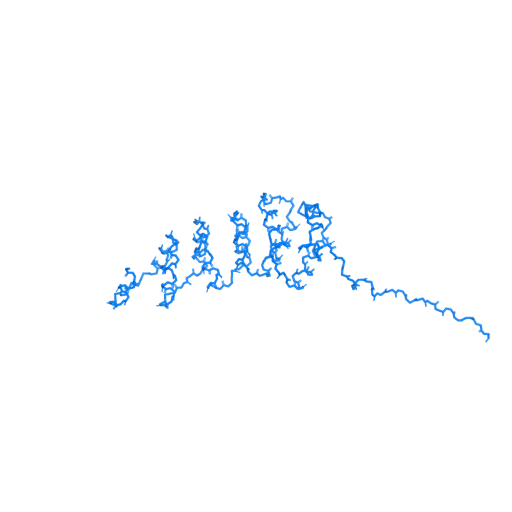 C CA . TRP A 1 117 ? -12.041 -1.481 6.351 1.00 89.81 117 TRP A CA 1
ATOM 973 C C . TRP A 1 117 ? -11.312 -2.568 5.564 1.00 89.81 117 TRP A C 1
ATOM 975 O O . TRP A 1 117 ? -11.261 -3.724 5.985 1.00 89.81 117 TRP A O 1
ATOM 985 N N . TRP A 1 118 ? -10.722 -2.196 4.429 1.00 90.75 118 TRP A N 1
ATOM 986 C CA . TRP A 1 118 ? -10.007 -3.132 3.576 1.00 90.75 118 TRP A CA 1
ATOM 987 C C . TRP A 1 118 ? -8.784 -3.701 4.286 1.00 90.75 118 TRP A C 1
ATOM 989 O O . TRP A 1 118 ? -8.618 -4.915 4.317 1.00 90.75 118 TRP A O 1
ATOM 999 N N . ILE A 1 119 ? -7.974 -2.854 4.926 1.00 92.50 119 ILE A N 1
ATOM 1000 C CA . ILE A 1 119 ? -6.775 -3.280 5.648 1.00 92.50 119 ILE A CA 1
ATOM 1001 C C . ILE A 1 119 ? -7.152 -4.297 6.733 1.00 92.50 119 ILE A C 1
ATOM 1003 O O . ILE A 1 119 ? -6.582 -5.386 6.757 1.00 92.50 119 ILE A O 1
ATOM 1007 N N . LEU A 1 120 ? -8.143 -3.994 7.576 1.00 92.69 120 LEU A N 1
ATOM 1008 C CA . LEU A 1 120 ? -8.561 -4.860 8.683 1.00 92.69 120 LEU A CA 1
ATOM 1009 C C . LEU A 1 120 ? -9.205 -6.174 8.231 1.00 92.69 120 LEU A C 1
ATOM 1011 O O . LEU A 1 120 ? -9.084 -7.177 8.929 1.00 92.69 120 LEU A O 1
ATOM 1015 N N . THR A 1 121 ? -9.889 -6.186 7.086 1.00 90.88 121 THR A N 1
ATOM 1016 C CA . THR A 1 121 ? -10.602 -7.381 6.597 1.00 90.88 121 THR A CA 1
ATOM 1017 C C . THR A 1 121 ? -9.789 -8.229 5.620 1.00 90.88 121 THR A C 1
ATOM 1019 O O . THR A 1 121 ? -10.099 -9.406 5.437 1.00 90.88 121 THR A O 1
ATOM 1022 N N . ARG A 1 122 ? -8.767 -7.657 4.973 1.00 91.25 122 ARG A N 1
ATOM 1023 C CA . ARG A 1 122 ? -7.979 -8.315 3.914 1.00 91.25 122 ARG A CA 1
ATOM 1024 C C . ARG A 1 122 ? -6.517 -8.551 4.279 1.00 91.25 122 ARG A C 1
ATOM 1026 O O . ARG A 1 122 ? -5.830 -9.242 3.530 1.00 91.25 122 ARG A O 1
ATOM 1033 N N . THR A 1 123 ? -6.039 -8.031 5.408 1.00 92.38 123 THR A N 1
ATOM 1034 C CA . THR A 1 123 ? -4.673 -8.285 5.883 1.00 92.38 123 THR A CA 1
ATOM 1035 C C . THR A 1 123 ? -4.655 -9.421 6.896 1.00 92.38 123 THR A C 1
ATOM 1037 O O . THR A 1 123 ? -5.329 -9.373 7.924 1.00 92.38 123 THR A O 1
ATOM 1040 N N . LEU A 1 124 ? -3.822 -10.429 6.639 1.00 92.00 124 LEU A N 1
ATOM 1041 C CA . LEU A 1 124 ? -3.457 -11.423 7.643 1.00 92.00 124 LEU A CA 1
ATOM 1042 C C . LEU A 1 124 ? -2.376 -10.833 8.549 1.00 92.00 124 LEU A C 1
ATOM 1044 O O . LEU A 1 124 ? -1.189 -11.001 8.287 1.00 92.00 124 LEU A O 1
ATOM 1048 N N . PHE A 1 125 ? -2.804 -10.108 9.581 1.00 93.75 125 PHE A N 1
ATOM 1049 C CA . PHE A 1 125 ? -1.884 -9.544 10.564 1.00 93.75 125 PHE A CA 1
ATOM 1050 C C . PHE A 1 125 ? -1.238 -10.628 11.420 1.00 93.75 125 PHE A C 1
ATOM 1052 O O . PHE A 1 125 ? -1.928 -11.578 11.823 1.00 93.75 125 PHE A O 1
ATOM 1059 N N . ASP A 1 126 ? 0.036 -10.433 11.749 1.00 94.19 126 ASP A N 1
ATOM 1060 C CA . ASP A 1 126 ? 0.702 -11.209 12.790 1.00 94.19 126 ASP A CA 1
ATOM 1061 C C . ASP A 1 126 ? 0.185 -10.823 14.192 1.00 94.19 126 ASP A C 1
ATOM 1063 O O . ASP A 1 126 ? -0.540 -9.841 14.374 1.00 94.19 126 ASP A O 1
ATOM 1067 N N . GLU A 1 127 ? 0.512 -11.615 15.216 1.00 92.81 127 GLU A N 1
ATOM 1068 C CA . GLU A 1 127 ? 0.000 -11.361 16.569 1.00 92.81 127 GLU A CA 1
ATOM 1069 C C . GLU A 1 127 ? 0.595 -10.097 17.213 1.00 92.81 127 GLU A C 1
ATOM 1071 O O . GLU A 1 127 ? -0.044 -9.498 18.079 1.00 92.81 127 GLU A O 1
ATOM 1076 N N . SER A 1 128 ? 1.782 -9.656 16.790 1.00 93.69 128 SER A N 1
ATOM 1077 C CA . SER A 1 128 ? 2.385 -8.410 17.273 1.00 93.69 128 SER A CA 1
ATOM 1078 C C . SER A 1 128 ? 1.591 -7.201 16.777 1.00 93.69 128 SER A C 1
ATOM 1080 O O . SER A 1 128 ? 1.118 -6.395 17.581 1.00 93.69 128 SER A O 1
ATOM 1082 N N . SER A 1 129 ? 1.338 -7.127 15.471 1.00 94.88 129 SER A N 1
ATOM 1083 C CA . SER A 1 129 ? 0.518 -6.098 14.835 1.00 94.88 129 SER A CA 1
ATOM 1084 C C . SER A 1 129 ? -0.921 -6.114 15.355 1.00 94.88 129 SER A C 1
ATOM 1086 O O . SER A 1 129 ? -1.465 -5.059 15.696 1.00 94.88 129 SER A O 1
ATOM 1088 N N . ARG A 1 130 ? -1.529 -7.299 15.533 1.00 94.25 130 ARG A N 1
ATOM 1089 C CA . ARG A 1 130 ? -2.864 -7.416 16.153 1.00 94.25 130 ARG A CA 1
ATOM 1090 C C . ARG A 1 130 ? -2.888 -6.867 17.572 1.00 94.25 130 ARG A C 1
ATOM 1092 O O . ARG A 1 130 ? -3.811 -6.138 17.939 1.00 94.25 130 ARG A O 1
ATOM 1099 N N . ARG A 1 131 ? -1.891 -7.222 18.389 1.00 92.81 131 ARG A N 1
ATOM 1100 C CA . ARG A 1 131 ? -1.777 -6.743 19.771 1.00 92.81 131 ARG A CA 1
ATOM 1101 C C . ARG A 1 131 ? -1.613 -5.231 19.820 1.00 92.81 131 ARG A C 1
ATOM 1103 O O . ARG A 1 131 ? -2.307 -4.607 20.616 1.00 92.81 131 ARG A O 1
ATOM 1110 N N . ASN A 1 132 ? -0.774 -4.661 18.960 1.00 93.94 132 ASN A N 1
ATOM 1111 C CA . ASN A 1 132 ? -0.565 -3.218 18.884 1.00 93.94 132 ASN A CA 1
ATOM 1112 C C . ASN A 1 132 ? -1.871 -2.494 18.542 1.00 93.94 132 ASN A C 1
ATOM 1114 O O . ASN A 1 132 ? -2.330 -1.680 19.336 1.00 93.94 132 ASN A O 1
ATOM 1118 N N . ILE A 1 133 ? -2.543 -2.873 17.448 1.00 94.12 133 ILE A N 1
ATOM 1119 C CA . ILE A 1 133 ? -3.823 -2.261 17.043 1.00 94.12 133 ILE A CA 1
ATOM 1120 C C . ILE A 1 133 ? -4.862 -2.358 18.172 1.00 94.12 133 ILE A C 1
ATOM 1122 O O . ILE A 1 133 ? -5.501 -1.369 18.527 1.00 94.12 133 ILE A O 1
ATOM 1126 N N . ARG A 1 134 ? -5.010 -3.536 18.785 1.00 93.38 134 ARG A N 1
ATOM 1127 C CA . ARG A 1 134 ? -5.953 -3.758 19.888 1.00 93.38 134 ARG A CA 1
ATOM 1128 C C . ARG A 1 134 ? -5.626 -2.905 21.116 1.00 93.38 134 ARG A C 1
ATOM 1130 O O . ARG A 1 134 ? -6.529 -2.305 21.692 1.00 93.38 134 ARG A O 1
ATOM 1137 N N . ASN A 1 135 ? -4.358 -2.814 21.506 1.00 92.62 135 ASN A N 1
ATOM 1138 C CA . ASN A 1 135 ? -3.935 -1.986 22.634 1.00 92.62 135 ASN A CA 1
ATOM 1139 C C . ASN A 1 135 ? -4.245 -0.506 22.387 1.00 92.62 135 ASN A C 1
ATOM 1141 O O . ASN A 1 135 ? -4.825 0.136 23.261 1.00 92.62 135 ASN A O 1
ATOM 1145 N N . GLU A 1 136 ? -3.956 -0.002 21.187 1.00 92.69 136 GLU A N 1
ATOM 1146 C CA . GLU A 1 136 ? -4.273 1.375 20.793 1.00 92.69 136 GLU A CA 1
ATOM 1147 C C . GLU A 1 136 ? -5.783 1.640 20.848 1.00 92.69 136 GLU A C 1
ATOM 1149 O O . GLU A 1 136 ? -6.235 2.596 21.478 1.00 92.69 136 GLU A O 1
ATOM 1154 N N . THR A 1 137 ? -6.607 0.739 20.298 1.00 90.69 137 THR A N 1
ATOM 1155 C CA . THR A 1 137 ? -8.075 0.895 20.363 1.00 90.69 137 THR A CA 1
ATOM 1156 C C . THR A 1 137 ? -8.646 0.882 21.784 1.00 90.69 137 THR A C 1
ATOM 1158 O O . THR A 1 137 ? -9.684 1.502 22.015 1.00 90.69 137 THR A O 1
ATOM 1161 N N . ARG A 1 138 ? -7.999 0.194 22.737 1.00 89.19 138 ARG A N 1
ATOM 1162 C CA . ARG A 1 138 ? -8.406 0.183 24.155 1.00 89.19 138 ARG A CA 1
ATOM 1163 C C . ARG A 1 138 ? -8.010 1.465 24.879 1.00 89.19 138 ARG A C 1
ATOM 1165 O O . ARG A 1 138 ? -8.757 1.928 25.737 1.00 89.19 138 ARG A O 1
ATOM 1172 N N . GLN A 1 139 ? -6.833 2.004 24.567 1.00 89.00 139 GLN A N 1
ATOM 1173 C CA . GLN A 1 139 ? -6.314 3.220 25.196 1.00 89.00 139 GLN A CA 1
ATOM 1174 C C . GLN A 1 139 ? -7.026 4.478 24.686 1.00 89.00 139 GLN A C 1
ATOM 1176 O O . GLN A 1 139 ? -7.207 5.443 25.434 1.00 89.00 139 GLN A O 1
ATOM 1181 N N . LEU A 1 140 ? -7.482 4.460 23.433 1.00 87.38 140 LEU A N 1
ATOM 1182 C CA . LEU A 1 140 ? -8.229 5.559 22.838 1.00 87.38 140 LEU A CA 1
ATOM 1183 C C . LEU A 1 140 ? -9.620 5.709 23.465 1.00 87.38 140 LEU A C 1
ATOM 1185 O O . LEU A 1 140 ? -10.502 4.864 23.319 1.00 87.38 140 LEU A O 1
ATOM 1189 N N . LYS A 1 141 ? -9.833 6.846 24.138 1.00 81.25 141 LYS A N 1
ATOM 1190 C CA . LYS A 1 141 ? -11.099 7.168 24.817 1.00 81.25 141 LYS A CA 1
ATOM 1191 C C . LYS A 1 141 ? -12.251 7.382 23.835 1.00 81.25 141 LYS A C 1
ATOM 1193 O O . LYS A 1 141 ? -13.357 6.906 24.075 1.00 81.25 141 LYS A O 1
ATOM 1198 N N . SER A 1 142 ? -12.008 8.126 22.758 1.00 76.06 142 SER A N 1
ATOM 1199 C CA . SER A 1 142 ? -12.997 8.415 21.719 1.00 76.06 142 SER A CA 1
ATOM 1200 C C . SER A 1 142 ? -12.301 8.962 20.476 1.00 76.06 142 SER A C 1
ATOM 1202 O O . SER A 1 142 ? -11.462 9.846 20.588 1.00 76.06 142 SER A O 1
ATOM 1204 N N . SER A 1 143 ? -12.659 8.433 19.310 1.00 86.38 143 SER A N 1
ATOM 1205 C CA . SER A 1 143 ? -12.263 8.920 17.984 1.00 86.38 143 SER A CA 1
ATOM 1206 C C . SER A 1 143 ? -13.403 8.604 17.017 1.00 86.38 143 SER A C 1
ATOM 1208 O O . SER A 1 143 ? -14.082 7.581 17.174 1.00 86.38 143 SER A O 1
ATOM 1210 N N . LYS A 1 144 ? -13.627 9.456 16.006 1.00 85.81 144 LYS A N 1
ATOM 1211 C CA . LYS A 1 144 ? -14.668 9.230 14.983 1.00 85.81 144 LYS A CA 1
ATOM 1212 C C . LYS A 1 144 ? -14.459 7.892 14.261 1.00 85.81 144 LYS A C 1
ATOM 1214 O O . LYS A 1 144 ? -15.431 7.208 13.943 1.00 85.81 144 LYS A O 1
ATOM 1219 N N . ILE A 1 145 ? -13.204 7.509 14.017 1.00 86.06 145 ILE A N 1
ATOM 1220 C CA . ILE A 1 145 ? -12.853 6.236 13.374 1.00 86.06 145 ILE A CA 1
ATOM 1221 C C . ILE A 1 145 ? -13.084 5.070 14.332 1.00 86.06 145 ILE A C 1
ATOM 1223 O O . ILE A 1 145 ? -13.659 4.066 13.922 1.00 86.06 145 ILE A O 1
ATOM 1227 N N . LEU A 1 146 ? -12.723 5.208 15.612 1.00 88.56 146 LEU A N 1
ATOM 1228 C CA . LEU A 1 146 ? -12.994 4.174 16.614 1.00 88.56 146 LEU A CA 1
ATOM 1229 C C . LEU A 1 146 ? -14.499 3.909 16.772 1.00 88.56 146 LEU A C 1
ATOM 1231 O O . LEU A 1 146 ? -14.910 2.752 16.857 1.00 88.56 146 LEU A O 1
ATOM 1235 N N . LEU A 1 147 ? -15.322 4.962 16.791 1.00 88.50 147 LEU A N 1
ATOM 1236 C CA . LEU A 1 147 ? -16.778 4.829 16.854 1.00 88.50 147 LEU A CA 1
ATOM 1237 C C . LEU A 1 147 ? -17.315 4.111 15.610 1.00 88.50 147 LEU A C 1
ATOM 1239 O O . LEU A 1 147 ? -18.026 3.117 15.733 1.00 88.50 147 LEU A O 1
ATOM 1243 N N . TRP A 1 148 ? -16.876 4.539 14.423 1.00 88.88 148 TRP A N 1
ATOM 1244 C CA . TRP A 1 148 ? -17.241 3.897 13.162 1.00 88.88 148 TRP A CA 1
ATOM 1245 C C . TRP A 1 148 ? -16.834 2.413 13.118 1.00 88.88 148 TRP A C 1
ATOM 1247 O O . TRP A 1 148 ? -17.630 1.574 12.694 1.00 88.88 148 TRP A O 1
ATOM 1257 N N . LEU A 1 149 ? -15.635 2.063 13.602 1.00 89.12 149 LEU A N 1
ATOM 1258 C CA . LEU A 1 149 ? -15.170 0.676 13.698 1.00 89.12 149 LEU A CA 1
ATOM 1259 C C . LEU A 1 149 ? -16.069 -0.156 14.622 1.00 89.12 149 LEU A C 1
ATOM 1261 O O . LEU A 1 149 ? -16.421 -1.281 14.274 1.00 89.12 149 LEU A O 1
ATOM 1265 N N . LYS A 1 150 ? -16.470 0.381 15.780 1.00 88.50 150 LYS A N 1
ATOM 1266 C CA . LYS A 1 150 ? -17.383 -0.316 16.702 1.00 88.50 150 LYS A CA 1
ATOM 1267 C C . LYS A 1 150 ? -18.756 -0.551 16.069 1.00 88.50 150 LYS A C 1
ATOM 1269 O O . LYS A 1 150 ? -19.301 -1.640 16.201 1.00 88.50 150 LYS A O 1
ATOM 1274 N N . GLU A 1 151 ? -19.286 0.431 15.347 1.00 87.94 151 GLU A N 1
ATOM 1275 C CA . GLU A 1 151 ? -20.597 0.334 14.692 1.00 87.94 151 GLU A CA 1
ATOM 1276 C C . GLU A 1 151 ? -20.601 -0.629 13.495 1.00 87.94 151 GLU A C 1
ATOM 1278 O O . GLU A 1 151 ? -21.576 -1.349 13.289 1.00 87.94 151 GLU A O 1
ATOM 1283 N N . ASN A 1 152 ? -19.518 -0.663 12.710 1.00 87.12 152 ASN A N 1
ATOM 1284 C CA . ASN A 1 152 ? -19.500 -1.358 11.416 1.00 87.12 152 ASN A CA 1
ATOM 1285 C C . ASN A 1 152 ? -18.727 -2.682 11.429 1.00 87.12 152 ASN A C 1
ATOM 1287 O O . ASN A 1 152 ? -19.003 -3.554 10.606 1.00 87.12 152 ASN A O 1
ATOM 1291 N N . LEU A 1 153 ? -17.752 -2.848 12.328 1.00 86.69 153 LEU A N 1
ATOM 1292 C CA . LEU A 1 153 ? -16.816 -3.977 12.305 1.00 86.69 153 LEU A CA 1
ATOM 1293 C C . LEU A 1 153 ? -16.848 -4.869 13.549 1.00 86.69 153 LEU A C 1
ATOM 1295 O O . LEU A 1 153 ? -16.258 -5.947 13.506 1.00 86.69 153 LEU A O 1
ATOM 1299 N N . ALA A 1 154 ? -17.551 -4.497 14.624 1.00 81.25 154 ALA A N 1
ATOM 1300 C CA . ALA A 1 154 ? -17.591 -5.305 15.850 1.00 81.25 154 ALA A CA 1
ATOM 1301 C C . ALA A 1 154 ? -18.122 -6.734 15.630 1.00 81.25 154 ALA A C 1
ATOM 1303 O O . ALA A 1 154 ? -17.619 -7.681 16.231 1.00 81.25 15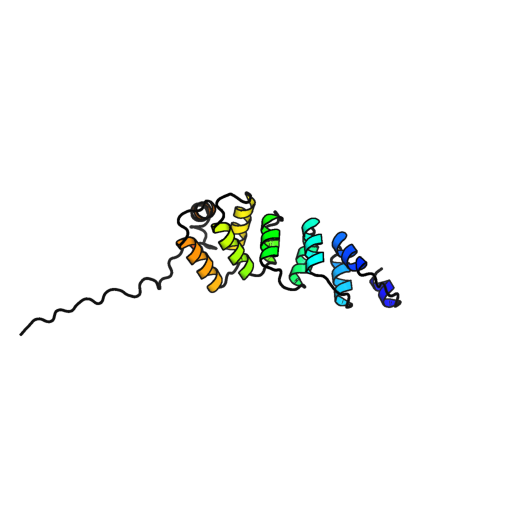4 ALA A O 1
ATOM 1304 N N . ASN A 1 155 ? -19.085 -6.900 14.719 1.00 80.94 155 ASN A N 1
ATOM 1305 C CA . ASN A 1 155 ? -19.700 -8.196 14.408 1.00 80.94 155 ASN A CA 1
ATOM 1306 C C . ASN A 1 155 ? -19.016 -8.940 13.246 1.00 80.94 155 ASN A C 1
ATOM 1308 O O . ASN A 1 155 ? -19.454 -10.021 12.857 1.00 80.94 155 ASN A O 1
ATOM 1312 N N . SER A 1 156 ? -17.962 -8.368 12.657 1.00 85.50 156 SER A N 1
ATOM 1313 C CA . SER A 1 156 ? -17.259 -8.978 11.529 1.00 85.50 156 SER A CA 1
ATOM 1314 C C . SER A 1 156 ? -16.348 -10.104 12.009 1.00 85.50 156 SER A C 1
ATOM 1316 O O . SER A 1 156 ? -15.431 -9.876 12.795 1.00 85.50 156 SER A O 1
ATOM 1318 N N . THR A 1 157 ? -16.523 -11.318 11.486 1.00 83.81 157 THR A N 1
ATOM 1319 C CA . THR A 1 157 ? -15.648 -12.460 11.814 1.00 83.81 157 THR A CA 1
ATOM 1320 C C . THR A 1 157 ? -14.201 -12.264 11.355 1.00 83.81 157 THR A C 1
ATOM 1322 O O . THR A 1 157 ? -13.306 -12.922 11.874 1.00 83.81 157 THR A O 1
ATOM 1325 N N . ALA A 1 158 ? -13.954 -11.351 10.409 1.00 84.19 158 ALA A N 1
ATOM 1326 C CA . ALA A 1 158 ? -12.616 -11.062 9.898 1.00 84.19 158 ALA A CA 1
ATOM 1327 C C . ALA A 1 158 ? -11.804 -10.135 10.822 1.00 84.19 158 ALA A C 1
ATOM 1329 O O . ALA A 1 158 ? -10.579 -10.228 10.862 1.00 84.19 158 ALA A O 1
ATOM 1330 N N . CYS A 1 159 ? -12.469 -9.240 11.561 1.00 85.56 159 CYS A N 1
ATOM 1331 C CA . CYS A 1 159 ? -11.805 -8.180 12.330 1.00 85.56 159 CYS A CA 1
ATOM 1332 C C . CYS A 1 159 ? -12.363 -7.951 13.743 1.00 85.56 159 CYS A C 1
ATOM 1334 O O . CYS A 1 159 ? -11.966 -6.994 14.403 1.00 85.56 159 CYS A O 1
ATOM 1336 N N . ASN A 1 160 ? -13.228 -8.833 14.253 1.00 85.50 160 ASN A N 1
ATOM 1337 C CA . ASN A 1 160 ? -13.698 -8.777 15.644 1.00 85.50 160 ASN A CA 1
ATOM 1338 C C . ASN A 1 160 ? -12.549 -8.861 16.666 1.00 85.50 160 ASN A C 1
ATOM 1340 O O . ASN A 1 160 ? -12.664 -8.302 17.755 1.00 85.50 160 ASN A O 1
ATOM 1344 N N . TRP A 1 161 ? -11.423 -9.485 16.300 1.00 89.50 161 TRP A N 1
ATOM 1345 C CA . TRP A 1 161 ? -10.208 -9.585 17.112 1.00 89.50 161 TRP A CA 1
ATOM 1346 C C . TRP A 1 161 ? -9.661 -8.222 17.555 1.00 89.50 161 TRP A C 1
ATOM 1348 O O . TRP A 1 161 ? -8.978 -8.151 18.574 1.00 89.50 161 TRP A O 1
ATOM 1358 N N . VAL A 1 162 ? -9.983 -7.141 16.834 1.00 89.75 162 VAL A N 1
ATOM 1359 C CA . VAL A 1 162 ? -9.620 -5.767 17.214 1.00 89.75 162 VAL A CA 1
ATOM 1360 C C . VAL A 1 162 ? -10.194 -5.413 18.591 1.00 89.75 162 VAL A C 1
ATOM 1362 O O . VAL A 1 162 ? -9.555 -4.704 19.362 1.00 89.75 162 VAL A O 1
ATOM 1365 N N . PHE A 1 163 ? -11.367 -5.954 18.933 1.00 86.56 163 PHE A N 1
ATOM 1366 C CA . PHE A 1 163 ? -12.095 -5.634 20.161 1.00 86.56 163 PHE A CA 1
ATOM 1367 C C . PHE A 1 163 ? -12.049 -6.733 21.225 1.00 86.56 163 PHE A C 1
ATOM 1369 O O . PHE A 1 163 ? -12.553 -6.526 22.328 1.00 86.56 163 PHE A O 1
ATOM 1376 N N . THR A 1 164 ? -11.482 -7.906 20.933 1.00 81.88 164 THR A N 1
ATOM 1377 C CA . THR A 1 164 ? -11.495 -9.013 21.896 1.00 81.88 164 THR A CA 1
ATOM 1378 C C . THR A 1 164 ? -10.606 -8.709 23.098 1.00 81.88 164 THR A C 1
ATOM 1380 O O . THR A 1 164 ? -9.504 -8.165 22.976 1.00 81.88 164 THR A O 1
ATOM 1383 N N . ALA A 1 165 ? -11.072 -9.064 24.295 1.00 64.25 165 ALA A N 1
ATOM 1384 C CA . ALA A 1 165 ? -10.218 -9.088 25.474 1.00 64.25 165 ALA A CA 1
ATOM 1385 C C . ALA A 1 165 ? -9.158 -10.191 25.304 1.00 64.25 165 ALA A C 1
ATOM 1387 O O . ALA A 1 165 ? -9.438 -11.265 24.778 1.00 64.25 165 ALA A O 1
ATOM 1388 N N . THR A 1 166 ? -7.925 -9.915 25.714 1.00 57.56 166 THR A N 1
ATOM 1389 C CA . THR A 1 166 ? -6.889 -10.941 25.846 1.00 57.56 166 THR A CA 1
ATOM 1390 C C . THR A 1 166 ? -7.175 -11.676 27.145 1.00 57.56 166 THR A C 1
ATOM 1392 O O . THR A 1 166 ? -7.207 -11.034 28.190 1.00 57.56 166 THR A O 1
ATOM 1395 N N . GLU A 1 167 ? -7.359 -12.994 27.104 1.00 46.84 167 GLU A N 1
ATOM 1396 C CA . GLU A 1 167 ? -7.673 -13.819 28.287 1.00 46.84 167 GLU A CA 1
ATOM 1397 C C . GLU A 1 167 ? -6.592 -13.782 29.394 1.00 46.84 167 GLU A C 1
ATOM 1399 O O . GLU A 1 167 ? -6.818 -14.284 30.488 1.00 46.84 167 GLU A O 1
ATOM 1404 N N . ASN A 1 168 ? -5.455 -13.113 29.173 1.00 46.03 168 ASN A N 1
ATOM 1405 C CA . ASN A 1 168 ? -4.356 -13.008 30.138 1.00 46.03 168 ASN A CA 1
ATOM 1406 C C . ASN A 1 168 ? -4.396 -11.777 31.070 1.00 46.03 168 ASN A C 1
ATOM 1408 O O . ASN A 1 168 ? -3.476 -11.625 31.867 1.00 46.03 168 ASN A O 1
ATOM 1412 N N . ASP A 1 169 ? -5.430 -10.926 31.030 1.00 44.19 169 ASP A N 1
ATOM 1413 C CA . ASP A 1 169 ? -5.583 -9.818 32.006 1.00 44.19 169 ASP A CA 1
ATOM 1414 C C . ASP A 1 169 ? -6.307 -10.232 33.309 1.00 44.19 169 ASP A C 1
ATOM 1416 O O . ASP A 1 169 ? -6.384 -9.451 34.256 1.00 44.19 169 ASP A O 1
ATOM 1420 N N . TYR A 1 170 ? -6.782 -11.480 33.415 1.00 45.56 170 TYR A N 1
ATOM 1421 C CA . TYR A 1 170 ? -7.346 -12.047 34.650 1.00 45.56 170 TYR A CA 1
ATOM 1422 C C . TYR A 1 170 ? -6.378 -13.059 35.272 1.00 45.56 170 TYR A C 1
ATOM 1424 O O . TYR A 1 170 ? -6.637 -14.258 35.315 1.00 45.56 170 TYR A O 1
ATOM 1432 N N . GLY A 1 171 ? -5.224 -12.568 35.729 1.00 45.38 171 GLY A N 1
ATOM 1433 C CA . GLY A 1 171 ? -4.121 -13.413 36.192 1.00 45.38 171 GLY A CA 1
ATOM 1434 C C . GLY A 1 171 ? -3.355 -12.913 37.414 1.00 45.38 171 GLY A C 1
ATOM 1435 O O 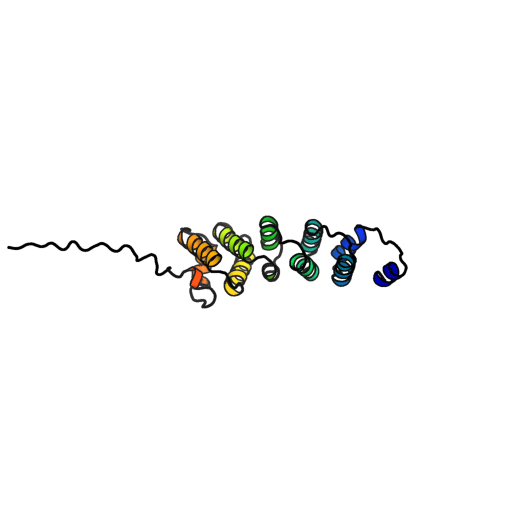. GLY A 1 171 ? -2.240 -13.361 37.632 1.00 45.38 171 GLY A O 1
ATOM 1436 N N . HIS A 1 172 ? -3.922 -12.020 38.226 1.00 39.97 172 HIS A N 1
ATOM 1437 C CA . HIS A 1 172 ? -3.503 -11.853 39.623 1.00 39.97 172 HIS A CA 1
ATOM 1438 C C . HIS A 1 172 ? -4.733 -11.571 40.487 1.00 39.97 172 HIS A C 1
ATOM 1440 O O . HIS A 1 172 ? -4.941 -10.484 41.014 1.00 39.97 172 HIS A O 1
ATOM 1446 N N . GLY A 1 173 ? -5.596 -12.585 40.568 1.00 35.88 173 GLY A N 1
ATOM 1447 C CA . GLY A 1 173 ? -6.642 -12.647 41.574 1.00 35.88 173 GLY A CA 1
ATOM 1448 C C . GLY A 1 173 ? -6.019 -12.838 42.953 1.00 35.88 173 GLY A C 1
ATOM 1449 O O . GLY A 1 173 ? -5.253 -13.777 43.173 1.00 35.88 173 GLY A O 1
ATOM 1450 N N . ASP A 1 174 ? -6.352 -11.903 43.833 1.00 39.25 174 ASP A N 1
ATOM 1451 C CA . ASP A 1 174 ? -6.394 -12.000 45.287 1.00 39.25 174 ASP A CA 1
ATOM 1452 C C . ASP A 1 174 ? -6.197 -13.417 45.850 1.00 39.25 174 ASP A C 1
ATOM 1454 O O . ASP A 1 174 ? -7.031 -14.310 45.681 1.00 39.25 174 ASP A O 1
ATOM 1458 N N . GLN A 1 175 ? -5.114 -13.607 46.609 1.00 35.94 175 GLN A N 1
ATOM 1459 C CA . GLN A 1 175 ? -5.032 -14.719 47.550 1.00 35.94 175 GLN A CA 1
ATOM 1460 C C . GLN A 1 175 ? -6.124 -14.547 48.618 1.00 35.94 175 GLN A C 1
ATOM 1462 O O . GLN A 1 175 ? -6.107 -13.551 49.349 1.00 35.94 175 GLN A O 1
ATOM 1467 N N . PRO A 1 176 ? -7.029 -15.522 48.810 1.00 37.06 176 PRO A N 1
ATOM 1468 C CA . PRO A 1 176 ? -7.907 -15.506 49.960 1.00 37.06 176 PRO A CA 1
ATOM 1469 C C . PRO A 1 176 ? -7.087 -15.852 51.205 1.00 37.06 176 PRO A C 1
ATOM 1471 O O . PRO A 1 176 ? -6.506 -16.934 51.328 1.00 37.06 176 PRO A O 1
ATOM 1474 N N . THR A 1 177 ? -7.068 -14.912 52.146 1.00 44.19 177 THR A N 1
ATOM 1475 C CA . THR A 1 177 ? -6.579 -15.072 53.514 1.00 44.19 177 THR A CA 1
ATOM 1476 C C . THR A 1 177 ? -7.307 -16.236 54.185 1.00 44.19 177 THR A C 1
ATOM 1478 O O . THR A 1 177 ? -8.421 -16.100 54.692 1.00 44.19 177 THR A O 1
ATOM 1481 N N . LYS A 1 178 ? -6.668 -17.409 54.240 1.00 41.56 178 LYS A N 1
ATOM 1482 C CA . LYS A 1 178 ? -7.080 -18.461 55.170 1.00 41.56 178 LYS A CA 1
ATOM 1483 C C . LYS A 1 178 ? -6.664 -18.045 56.578 1.00 41.56 178 LYS A C 1
ATOM 1485 O O . LYS A 1 178 ? -5.532 -18.255 57.000 1.00 41.56 178 LYS A O 1
ATOM 1490 N N . LYS A 1 179 ? -7.616 -17.459 57.308 1.00 48.09 179 LYS A N 1
ATOM 1491 C CA . LYS A 1 179 ? -7.630 -17.490 58.773 1.00 48.09 179 LYS A CA 1
ATOM 1492 C C . LYS A 1 179 ? -7.588 -18.956 59.213 1.00 48.09 179 LYS A C 1
ATOM 1494 O O . LYS A 1 179 ? -8.538 -19.690 58.959 1.00 48.09 179 LYS A O 1
ATOM 1499 N N . GLN A 1 180 ? -6.522 -19.360 59.895 1.00 40.28 180 GLN A N 1
ATOM 1500 C CA . GLN A 1 180 ? -6.559 -20.497 60.809 1.00 40.28 180 GLN A CA 1
ATOM 1501 C C . GLN A 1 180 ? -6.629 -19.958 62.242 1.00 40.28 180 GLN A C 1
ATOM 1503 O O . GLN A 1 180 ? -5.706 -19.324 62.742 1.00 40.28 180 GLN A O 1
ATOM 1508 N N . ARG A 1 181 ? -7.794 -20.180 62.849 1.00 40.72 181 ARG A N 1
ATOM 1509 C CA . ARG A 1 181 ? -8.113 -20.192 64.283 1.00 40.72 181 ARG A CA 1
ATOM 1510 C C . ARG A 1 181 ? -8.746 -21.580 64.440 1.00 40.72 181 ARG A C 1
ATOM 1512 O O . ARG A 1 181 ? -9.626 -21.881 63.638 1.00 40.72 181 ARG A O 1
ATOM 1519 N N . THR A 1 182 ? -8.174 -22.531 65.161 1.00 45.69 182 THR A N 1
ATOM 1520 C CA . THR A 1 182 ? -8.210 -22.836 66.611 1.00 45.69 182 THR A CA 1
ATOM 1521 C C . THR A 1 182 ? -7.522 -24.226 66.706 1.00 45.69 182 THR A C 1
ATOM 1523 O O . THR A 1 182 ? -7.504 -24.931 65.697 1.00 45.69 182 THR A O 1
ATOM 1526 N N . GLU A 1 183 ? -6.885 -24.706 67.769 1.00 42.69 183 GLU A N 1
ATOM 1527 C CA . GLU A 1 183 ? -7.065 -24.620 69.227 1.00 42.69 183 GLU A CA 1
ATOM 1528 C C . GLU A 1 183 ? -5.698 -24.714 69.925 1.00 42.69 183 GLU A C 1
ATOM 1530 O O . GLU A 1 183 ? -4.780 -25.338 69.340 1.00 42.69 183 GLU A O 1
#

Mean predicted aligned error: 9.71 Å

Nearest PDB structures (foldseek):
  5hdt-assembly1_A  TM=2.083E-01  e=8.629E+00  Homo sapiens